Protein AF-A0A0M9GH71-F1 (afdb_monomer)

Sequence (237 aa):
MMEFDVEGLCNAGFDVKSPDRTNSRNGYRDRLWQTRTGDVDLKIPKLRQGSYFPGFLEPRRTAEKAMVAVIQEAYIQGVSTRSVDELVKAMGMTGISKSQVSRLAGEIDERVHAFLDRPLEGDWPYLWIDATYVKVREAGRIVSVAVIIAVAVNTNGGREILGMRVGPSEAEPFWTDFLRSLMRRGLRDVRLVISDAHEGLKAAVSKVFHTTWQRCRVHFMRNAMAHVGKILVTTLC

Radius of gyration: 27.69 Å; Cα contacts (8 Å, |Δi|>4): 336; chains: 1; bounding box: 53×48×83 Å

Organism: NCBI:txid53407

Solvent-accessible surface area (backbone atoms only — not comparable to full-atom values): 13658 Å² total; per-residue (Å²): 107,71,66,58,57,48,24,67,70,14,53,34,58,88,96,49,92,52,94,70,44,78,47,49,76,58,59,66,44,81,43,69,35,40,41,77,94,30,77,40,83,39,73,44,63,30,42,69,69,77,84,66,76,63,84,93,56,56,90,98,52,49,62,42,68,71,57,54,52,53,53,36,50,41,47,73,75,64,47,48,60,66,56,48,21,52,52,39,34,74,52,60,38,101,50,55,55,56,67,55,52,53,55,59,43,53,65,48,49,62,56,50,48,54,60,53,65,45,73,40,79,69,49,30,40,36,36,38,43,52,74,47,78,46,82,44,80,54,99,92,39,83,44,69,31,29,40,37,41,34,36,33,28,34,86,87,68,53,73,45,78,64,37,70,50,78,42,79,55,76,45,32,69,56,42,35,56,52,56,50,49,46,43,74,35,38,58,38,66,56,55,35,39,34,23,65,85,48,65,31,49,54,53,21,44,66,72,76,41,98,45,52,75,43,70,30,64,69,56,51,51,52,57,54,51,71,75,51,72,90,82,72,73,86,82,78,128

Structure (mmCIF, N/CA/C/O backbone):
data_AF-A0A0M9GH71-F1
#
_entry.id   AF-A0A0M9GH71-F1
#
loop_
_atom_site.group_PDB
_atom_site.id
_atom_site.type_symbol
_atom_site.label_atom_id
_atom_site.label_alt_id
_atom_site.label_comp_id
_atom_site.label_asym_id
_atom_site.label_entity_id
_atom_site.label_seq_id
_atom_site.pdbx_PDB_ins_code
_atom_site.Cartn_x
_atom_site.Cartn_y
_atom_site.Cartn_z
_atom_site.occupancy
_atom_site.B_iso_or_equiv
_atom_site.auth_seq_id
_atom_site.auth_comp_id
_atom_site.auth_asym_id
_atom_site.auth_atom_id
_atom_site.pdbx_PDB_model_num
ATOM 1 N N . MET A 1 1 ? -27.681 -10.829 25.670 1.00 77.88 1 MET A N 1
ATOM 2 C CA . MET A 1 1 ? -26.315 -11.240 25.276 1.00 77.88 1 MET A CA 1
ATOM 3 C C . MET A 1 1 ? -25.340 -11.043 26.432 1.00 77.88 1 MET A C 1
ATOM 5 O O . MET A 1 1 ? -24.987 -12.040 27.028 1.00 77.88 1 MET A O 1
ATOM 9 N N . MET A 1 2 ? -25.016 -9.810 26.855 1.00 90.88 2 MET A N 1
ATOM 10 C CA . MET A 1 2 ? -24.067 -9.590 27.970 1.00 90.88 2 MET A CA 1
ATOM 11 C C . MET A 1 2 ? -24.470 -10.252 29.298 1.00 90.88 2 MET A C 1
ATOM 13 O O . MET A 1 2 ? -23.618 -10.812 29.977 1.00 90.88 2 MET A O 1
ATOM 17 N N . GLU A 1 3 ? -25.758 -10.221 29.663 1.00 88.06 3 GLU A N 1
ATOM 18 C CA . GLU A 1 3 ? -26.223 -10.906 30.880 1.00 88.06 3 GLU A CA 1
ATOM 19 C C . GLU A 1 3 ? -26.002 -12.416 30.814 1.00 88.06 3 GLU A C 1
ATOM 21 O O . GLU A 1 3 ? -25.525 -12.997 31.779 1.00 88.06 3 GLU A O 1
ATOM 26 N N . PHE A 1 4 ? -26.258 -13.032 29.661 1.00 88.75 4 PHE A N 1
ATOM 27 C CA . PHE A 1 4 ? -26.074 -14.469 29.468 1.00 88.75 4 PHE A CA 1
ATOM 28 C C . PHE A 1 4 ? -24.597 -14.875 29.588 1.00 88.75 4 PHE A C 1
ATOM 30 O O . PHE A 1 4 ? -24.277 -15.840 30.278 1.00 88.75 4 PHE A O 1
ATOM 37 N N . ASP A 1 5 ? -23.684 -14.093 28.998 1.00 90.62 5 ASP A N 1
ATOM 38 C CA . ASP A 1 5 ? -22.240 -14.322 29.141 1.00 90.62 5 ASP A CA 1
ATOM 39 C C . ASP A 1 5 ? -21.818 -14.293 30.621 1.00 90.62 5 ASP A C 1
ATOM 41 O O . ASP A 1 5 ? -21.056 -15.135 31.093 1.00 90.62 5 ASP A O 1
ATOM 45 N N . VAL A 1 6 ? -22.330 -13.313 31.370 1.00 91.81 6 VAL A N 1
ATOM 46 C CA . VAL A 1 6 ? -21.993 -13.097 32.782 1.00 91.81 6 VAL A CA 1
ATOM 47 C C . VAL A 1 6 ? -22.615 -14.157 33.684 1.00 91.81 6 VAL A C 1
ATOM 49 O O . VAL A 1 6 ? -21.989 -14.545 34.669 1.00 91.81 6 VAL A O 1
ATOM 52 N N . GLU A 1 7 ? -23.808 -14.654 33.361 1.00 91.88 7 GLU A N 1
ATOM 53 C CA . GLU A 1 7 ? -24.410 -15.803 34.042 1.00 91.88 7 GLU A CA 1
ATOM 54 C C . GLU A 1 7 ? -23.558 -17.056 33.880 1.00 91.88 7 GLU A C 1
ATOM 56 O O . GLU A 1 7 ? -23.278 -17.710 34.884 1.00 91.88 7 GLU A O 1
ATOM 61 N N . GLY A 1 8 ? -23.066 -17.329 32.666 1.00 90.00 8 GLY A N 1
ATOM 62 C CA . GLY A 1 8 ? -22.125 -18.422 32.417 1.00 90.00 8 GLY A CA 1
ATOM 63 C C . GLY A 1 8 ? -20.828 -18.276 33.220 1.00 90.00 8 GLY A C 1
ATOM 64 O O . GLY A 1 8 ? -20.362 -19.236 33.825 1.00 90.00 8 GLY A O 1
ATOM 65 N N . LEU A 1 9 ? -20.282 -17.058 33.311 1.00 89.94 9 LEU A N 1
ATOM 66 C CA . LEU A 1 9 ? -19.068 -16.777 34.094 1.00 89.94 9 LEU A CA 1
ATOM 67 C C . LEU A 1 9 ? -19.277 -16.839 35.616 1.00 89.94 9 LEU A C 1
ATOM 69 O O . LEU A 1 9 ? -18.324 -17.087 36.352 1.00 89.94 9 LEU A O 1
ATOM 73 N N . CYS A 1 10 ? -20.492 -16.579 36.103 1.00 90.88 10 CYS A N 1
ATOM 74 C CA . CYS A 1 10 ? -20.819 -16.619 37.532 1.00 90.88 10 CYS A CA 1
ATOM 75 C C . CYS A 1 10 ? -21.409 -17.963 37.981 1.00 90.88 10 CYS A C 1
ATOM 77 O O . CYS A 1 10 ? -21.570 -18.170 39.187 1.00 90.88 10 CYS A O 1
ATOM 79 N N . ASN A 1 11 ? -21.775 -18.824 37.026 1.00 91.38 11 ASN A N 1
ATOM 80 C CA . ASN A 1 11 ? -22.553 -20.047 37.213 1.00 91.38 11 ASN A CA 1
ATOM 81 C C . ASN A 1 11 ? -23.867 -19.822 37.995 1.00 91.38 11 ASN A C 1
ATOM 83 O O . ASN A 1 11 ? -24.316 -20.660 38.777 1.00 91.38 11 ASN A O 1
ATOM 87 N N . ALA A 1 12 ? -24.448 -18.626 37.852 1.00 90.31 12 ALA A N 1
ATOM 88 C CA . ALA A 1 12 ? -25.655 -18.213 38.559 1.00 90.31 12 ALA A CA 1
ATOM 89 C C . ALA A 1 12 ? -26.312 -16.980 37.917 1.00 90.31 12 ALA A C 1
ATOM 91 O O . ALA A 1 12 ? -25.638 -16.010 37.541 1.00 90.31 12 ALA A O 1
ATOM 92 N N . GLY A 1 13 ? -27.648 -16.986 37.906 1.00 87.31 13 GLY A N 1
ATOM 93 C CA . GLY A 1 13 ? -28.486 -15.869 37.468 1.00 87.31 13 GLY A CA 1
ATOM 94 C C . GLY A 1 13 ? -28.288 -14.578 38.271 1.00 87.31 13 GLY A C 1
ATOM 95 O O . GLY A 1 13 ? -27.702 -14.572 39.368 1.00 87.31 13 GLY A O 1
ATOM 96 N N . PHE A 1 14 ? -28.769 -13.456 37.726 1.00 85.06 14 PHE A N 1
ATOM 97 C CA . PHE A 1 14 ? -28.826 -12.196 38.479 1.00 85.06 14 PHE A CA 1
ATOM 98 C C . PHE A 1 14 ? -29.726 -12.356 39.712 1.00 85.06 14 PHE A C 1
ATOM 100 O O . PHE A 1 14 ? -30.847 -12.831 39.599 1.00 85.06 14 PHE A O 1
ATOM 107 N N . ASP A 1 15 ? -29.208 -11.994 40.889 1.00 85.19 15 ASP A N 1
ATOM 108 C CA . ASP A 1 15 ? -29.900 -12.089 42.188 1.00 85.19 15 ASP A CA 1
ATOM 109 C C . ASP A 1 15 ? -30.402 -13.495 42.596 1.00 85.19 15 ASP A C 1
ATOM 111 O O . ASP A 1 15 ? -31.161 -13.667 43.546 1.00 85.19 15 ASP A O 1
ATOM 115 N N . VAL A 1 16 ? -29.927 -14.547 41.920 1.00 88.31 16 VAL A N 1
ATOM 116 C CA . VAL A 1 16 ? -30.285 -15.933 42.250 1.00 88.31 16 VAL A CA 1
ATOM 117 C C . VAL A 1 16 ? -29.307 -16.509 43.271 1.00 88.31 16 VAL A C 1
ATOM 119 O O . VAL A 1 16 ? -28.095 -16.564 43.038 1.00 88.31 16 VAL A O 1
ATOM 122 N N . LYS A 1 17 ? -29.817 -17.000 44.402 1.00 86.12 17 LYS A N 1
ATOM 123 C CA . LYS A 1 17 ? -29.017 -17.802 45.336 1.00 86.12 17 LYS A CA 1
ATOM 124 C C . LYS A 1 17 ? -28.775 -19.178 44.717 1.00 86.12 17 LYS A C 1
ATOM 126 O O . LYS A 1 17 ? -29.724 -19.912 44.473 1.00 86.12 17 LYS A O 1
ATOM 131 N N . SER A 1 18 ? -27.512 -19.506 44.465 1.00 90.25 18 SER A N 1
ATOM 132 C CA . SER A 1 18 ? -27.092 -20.805 43.938 1.00 90.25 18 SER A CA 1
ATOM 133 C C . SER A 1 18 ? -25.887 -21.298 44.739 1.00 90.25 18 SER A C 1
ATOM 135 O O . SER A 1 18 ? -24.969 -20.497 44.958 1.00 90.25 18 SER A O 1
ATOM 137 N N . PRO A 1 19 ? -25.872 -22.567 45.183 1.00 89.81 19 PRO A N 1
ATOM 138 C CA . PRO A 1 19 ? -24.706 -23.157 45.834 1.00 89.81 19 PRO A CA 1
ATOM 139 C C . PRO A 1 19 ? -23.514 -23.294 44.872 1.00 89.81 19 PRO A C 1
ATOM 141 O O . PRO A 1 19 ? -22.374 -23.239 45.319 1.00 89.81 19 PRO A O 1
ATOM 144 N N . ASP A 1 20 ? -23.762 -23.375 43.562 1.00 90.38 20 ASP A N 1
ATOM 145 C CA . ASP A 1 20 ? -22.730 -23.552 42.530 1.00 90.38 20 ASP A CA 1
ATOM 146 C C . ASP A 1 20 ? -22.123 -22.225 42.036 1.00 90.38 20 ASP A C 1
ATOM 148 O O . ASP A 1 20 ? -21.350 -22.202 41.075 1.00 90.38 20 ASP A O 1
ATOM 152 N N . ARG A 1 21 ? -22.489 -21.097 42.665 1.00 91.44 21 ARG A N 1
ATOM 153 C CA . ARG A 1 21 ? -22.024 -19.755 42.294 1.00 91.44 21 ARG A CA 1
ATOM 154 C C . ARG A 1 21 ? -20.526 -19.611 42.571 1.00 91.44 21 ARG A C 1
ATOM 156 O O . ARG A 1 21 ? -20.095 -19.625 43.721 1.00 91.44 21 ARG A O 1
ATOM 163 N N . THR A 1 22 ? -19.751 -19.341 41.527 1.00 93.00 22 THR A N 1
ATOM 164 C CA . THR A 1 22 ? -18.287 -19.178 41.610 1.00 93.00 22 THR A CA 1
ATOM 165 C C . THR A 1 22 ? -17.839 -17.716 41.638 1.00 93.00 22 THR A C 1
ATOM 167 O O . THR A 1 22 ? -16.741 -17.411 42.097 1.00 93.00 22 THR A O 1
ATOM 170 N N . ASN A 1 23 ? -18.681 -16.789 41.171 1.00 92.06 23 ASN A N 1
ATOM 171 C CA . ASN A 1 23 ? -18.379 -15.358 41.122 1.00 92.06 23 ASN A CA 1
ATOM 172 C C . ASN A 1 23 ? -19.651 -14.513 41.329 1.00 92.06 23 ASN A C 1
ATOM 174 O O . ASN A 1 23 ? -20.783 -15.010 41.362 1.00 92.06 23 ASN A O 1
ATOM 178 N N . SER A 1 24 ? -19.485 -13.205 41.495 1.00 90.44 24 SER A N 1
ATOM 179 C CA . SER A 1 24 ? -20.595 -12.270 41.661 1.00 90.44 24 SER A CA 1
ATOM 180 C C . SER A 1 24 ? -20.413 -11.005 40.834 1.00 90.44 24 SER A C 1
ATOM 182 O O . SER A 1 24 ? -19.304 -10.608 40.479 1.00 90.44 24 SER A O 1
ATOM 184 N N . ARG A 1 25 ? -21.538 -10.369 40.506 1.00 90.69 25 ARG A N 1
ATOM 185 C CA . ARG A 1 25 ? -21.569 -9.086 39.802 1.00 90.69 25 ARG A CA 1
ATOM 186 C C . ARG A 1 25 ? -21.244 -7.957 40.785 1.00 90.69 25 ARG A C 1
ATOM 188 O O . ARG A 1 25 ? -21.647 -8.007 41.943 1.00 90.69 25 ARG A O 1
ATOM 195 N N . ASN A 1 26 ? -20.544 -6.930 40.315 1.00 92.75 26 ASN A N 1
ATOM 196 C CA . ASN A 1 26 ? -20.117 -5.765 41.095 1.00 92.75 26 ASN A CA 1
ATOM 197 C C . ASN A 1 26 ? -20.547 -4.454 40.409 1.00 92.75 26 ASN A C 1
ATOM 199 O O . ASN A 1 26 ? -19.745 -3.549 40.164 1.00 92.75 26 ASN A O 1
ATOM 203 N N . GLY A 1 27 ? -21.824 -4.388 40.028 1.00 91.19 27 GLY A N 1
ATOM 204 C CA . GLY A 1 27 ? -22.414 -3.266 39.297 1.00 91.19 27 GLY A CA 1
ATOM 205 C C . GLY A 1 27 ? -22.037 -3.235 37.815 1.00 91.19 27 GLY A C 1
ATOM 206 O O . GLY A 1 27 ? -21.642 -4.245 37.236 1.00 91.19 27 GLY A O 1
ATOM 207 N N . TYR A 1 28 ? -22.147 -2.053 37.207 1.00 92.56 28 TYR A N 1
ATOM 208 C CA . TYR A 1 28 ? -21.939 -1.843 35.773 1.00 92.56 28 TYR A CA 1
ATOM 209 C C . TYR A 1 28 ? -20.866 -0.780 35.510 1.00 92.56 28 TYR A C 1
ATOM 211 O O . TYR A 1 28 ? -20.498 0.004 36.393 1.00 92.56 28 TYR A O 1
ATOM 219 N N . ARG A 1 29 ? -20.321 -0.796 34.297 1.00 91.56 29 ARG A N 1
ATOM 220 C CA . ARG A 1 29 ? -19.509 0.268 33.713 1.00 91.56 29 ARG A CA 1
ATOM 221 C C . ARG A 1 29 ? -20.277 0.842 32.534 1.00 91.56 29 ARG A C 1
ATOM 223 O O . ARG A 1 29 ? -20.552 0.109 31.582 1.00 91.56 29 ARG A O 1
ATOM 230 N N . ASP A 1 30 ? -20.552 2.135 32.591 1.00 91.56 30 ASP A N 1
ATOM 231 C CA . ASP A 1 30 ? -21.188 2.843 31.489 1.00 91.56 30 ASP A CA 1
ATOM 232 C C . ASP A 1 30 ? -20.205 3.029 30.336 1.00 91.56 30 ASP A C 1
ATOM 234 O O . ASP A 1 30 ? -19.001 3.250 30.526 1.00 91.56 30 ASP A O 1
ATOM 238 N N . ARG A 1 31 ? -20.719 2.890 29.119 1.00 88.75 31 ARG A N 1
ATOM 239 C CA . ARG A 1 31 ? -19.961 3.103 27.897 1.00 88.75 31 ARG A CA 1
ATOM 240 C C . ARG A 1 31 ? -20.892 3.502 26.766 1.00 88.75 31 ARG A C 1
ATOM 242 O O . ARG A 1 31 ? -21.779 2.740 26.406 1.00 88.75 31 ARG A O 1
ATOM 249 N N . LEU A 1 32 ? -20.579 4.618 26.122 1.00 87.31 32 LEU A N 1
ATOM 250 C CA . LEU A 1 32 ? -21.213 5.000 24.869 1.00 87.31 32 LEU A CA 1
ATOM 251 C C . LEU A 1 32 ? -20.724 4.105 23.722 1.00 87.31 32 LEU A C 1
ATOM 253 O O . LEU A 1 32 ? -19.512 3.927 23.531 1.00 87.31 32 LEU A O 1
ATOM 257 N N . TRP A 1 33 ? -21.659 3.556 22.954 1.00 86.31 33 TRP A N 1
ATOM 258 C CA . TRP A 1 33 ? -21.385 2.814 21.731 1.00 86.31 33 TRP A CA 1
ATOM 259 C C . TRP A 1 33 ? -22.049 3.498 20.543 1.00 86.31 33 TRP A C 1
ATOM 261 O O . TRP A 1 33 ? -23.266 3.609 20.469 1.00 86.31 33 TRP A O 1
ATOM 271 N N . GLN A 1 34 ? -21.227 3.974 19.619 1.00 79.50 34 GLN A N 1
ATOM 272 C CA . GLN A 1 34 ? -21.651 4.742 18.461 1.00 79.50 34 GLN A CA 1
ATOM 273 C C . GLN A 1 34 ? -21.995 3.773 17.332 1.00 79.50 34 GLN A C 1
ATOM 275 O O . GLN A 1 34 ? -21.125 3.059 16.817 1.00 79.50 34 GLN A O 1
ATOM 280 N N . THR A 1 35 ? -23.268 3.747 16.954 1.00 78.50 35 THR A N 1
ATOM 281 C CA . THR A 1 35 ? -23.799 2.887 15.892 1.00 78.50 35 THR A CA 1
ATOM 282 C C . THR A 1 35 ? -24.345 3.734 14.753 1.00 78.50 35 THR A C 1
ATOM 284 O O . THR A 1 35 ? -24.566 4.935 14.902 1.00 78.50 35 THR A O 1
ATOM 287 N N . ARG A 1 36 ? -24.598 3.114 13.599 1.00 75.00 36 ARG A N 1
ATOM 288 C CA . ARG A 1 36 ? -25.230 3.798 12.456 1.00 75.00 36 ARG A CA 1
ATOM 289 C C . ARG A 1 36 ? -26.624 4.359 12.762 1.00 75.00 36 ARG A C 1
ATOM 291 O O . ARG A 1 36 ? -27.073 5.254 12.063 1.00 75.00 36 ARG A O 1
ATOM 298 N N . THR A 1 37 ? -27.303 3.846 13.786 1.00 76.38 37 THR A N 1
ATOM 299 C CA . THR A 1 37 ? -28.645 4.297 14.196 1.00 76.38 37 THR A CA 1
ATOM 300 C C . THR A 1 37 ? -28.591 5.346 15.314 1.00 76.38 37 THR A C 1
ATOM 302 O O . THR A 1 37 ? -29.632 5.761 15.817 1.00 76.38 37 THR A O 1
ATOM 305 N N . GLY A 1 38 ? -27.389 5.764 15.720 1.00 77.19 38 GLY A N 1
ATOM 306 C CA . GLY A 1 38 ? -27.155 6.704 16.810 1.00 77.19 38 GLY A CA 1
ATOM 307 C C . GLY A 1 38 ? -26.312 6.115 17.938 1.00 77.19 38 GLY A C 1
ATOM 308 O O . GLY A 1 38 ? -25.822 4.979 17.877 1.00 77.19 38 GLY A O 1
ATOM 309 N N . ASP A 1 39 ? -26.134 6.922 18.975 1.00 85.12 39 ASP A N 1
ATOM 310 C CA . ASP A 1 39 ? -25.365 6.548 20.152 1.00 85.12 39 ASP A CA 1
ATOM 311 C C . ASP A 1 39 ? -26.219 5.700 21.108 1.00 85.12 39 ASP A C 1
ATOM 313 O O . ASP A 1 39 ? -27.360 6.034 21.425 1.00 85.12 39 ASP A O 1
ATOM 317 N N . VAL A 1 40 ? -25.657 4.580 21.561 1.00 88.19 40 VAL A N 1
ATOM 318 C CA . VAL A 1 40 ? -26.290 3.637 22.485 1.00 88.19 40 VAL A CA 1
ATOM 319 C C . VAL A 1 40 ? -25.510 3.625 23.792 1.00 88.19 40 VAL A C 1
ATOM 321 O O . VAL A 1 40 ? -24.331 3.262 23.822 1.00 88.19 40 VAL A O 1
ATOM 324 N N . ASP A 1 41 ? -26.177 3.965 24.889 1.00 90.19 41 ASP A N 1
ATOM 325 C CA . ASP A 1 41 ? -25.613 3.828 26.228 1.00 90.19 41 ASP A CA 1
ATOM 326 C C . ASP A 1 41 ? -25.597 2.356 26.652 1.00 90.19 41 ASP A C 1
ATOM 328 O O . ASP A 1 41 ? -26.625 1.746 26.954 1.00 90.19 41 ASP A O 1
ATOM 332 N N . LEU A 1 42 ? -24.405 1.762 26.680 1.00 91.06 42 LEU A N 1
ATOM 333 C CA . LEU A 1 42 ? -24.202 0.396 27.139 1.00 91.06 42 LEU A CA 1
ATOM 334 C C . LEU A 1 42 ? -23.831 0.371 28.619 1.00 91.06 42 LEU A C 1
ATOM 336 O O . LEU A 1 42 ? -22.869 1.006 29.054 1.00 91.06 42 LEU A O 1
ATOM 340 N N . LYS A 1 43 ? -24.526 -0.481 29.372 1.00 92.31 43 LYS A N 1
ATOM 341 C CA . LYS A 1 43 ? -24.154 -0.859 30.738 1.00 92.31 43 LYS A CA 1
ATOM 342 C C . LYS A 1 43 ? -23.431 -2.197 30.712 1.00 92.31 43 LYS A C 1
ATOM 344 O O . LYS A 1 43 ? -24.060 -3.248 30.661 1.00 92.31 43 LYS A O 1
ATOM 349 N N . ILE A 1 44 ? -22.101 -2.164 30.728 1.00 92.81 44 ILE A N 1
ATOM 350 C CA . ILE A 1 44 ? -21.278 -3.379 30.709 1.00 92.81 44 ILE A CA 1
ATOM 351 C C . ILE A 1 44 ? -21.184 -3.933 32.139 1.00 92.81 44 ILE A C 1
ATOM 353 O O . ILE A 1 44 ? -20.673 -3.221 33.008 1.00 92.81 44 ILE A O 1
ATOM 357 N N . PRO A 1 45 ? -21.624 -5.173 32.415 1.00 92.88 45 PRO A N 1
ATOM 358 C CA . PRO A 1 45 ? -21.526 -5.754 33.751 1.00 92.88 45 PRO A CA 1
ATOM 359 C C . PRO A 1 45 ? -20.074 -5.859 34.234 1.00 92.88 45 PRO A C 1
ATOM 361 O O . PRO A 1 45 ? -19.164 -6.168 33.463 1.00 92.88 45 PRO A O 1
ATOM 364 N N . LYS A 1 46 ? -19.850 -5.625 35.528 1.00 93.44 46 LYS A N 1
ATOM 365 C CA . LYS A 1 46 ? -18.560 -5.839 36.194 1.00 93.44 46 LYS A CA 1
ATOM 366 C C . LYS A 1 46 ? -18.636 -7.094 37.052 1.00 93.44 46 LYS A C 1
ATOM 368 O O . LYS A 1 46 ? -19.649 -7.338 37.704 1.00 93.44 46 LYS A O 1
ATOM 373 N N . LEU A 1 47 ? -17.548 -7.851 37.094 1.00 93.50 47 LEU A N 1
ATOM 374 C CA . LEU A 1 47 ? -17.390 -8.994 37.990 1.00 93.50 47 LEU A CA 1
ATOM 375 C C . LEU A 1 47 ? -16.632 -8.574 39.253 1.00 93.50 47 LEU A C 1
ATOM 377 O O . LEU A 1 47 ? -15.864 -7.610 39.234 1.00 93.50 47 LEU A O 1
ATOM 381 N N . ARG A 1 48 ? -16.864 -9.277 40.364 1.00 92.38 48 ARG A N 1
ATOM 382 C CA . ARG A 1 48 ? -16.162 -9.043 41.632 1.00 92.38 48 ARG A CA 1
ATOM 383 C C . ARG A 1 48 ? -14.736 -9.579 41.590 1.00 92.38 48 ARG A C 1
ATOM 385 O O . ARG A 1 48 ? -13.845 -8.968 42.172 1.00 92.38 48 ARG A O 1
ATOM 392 N N . GLN A 1 49 ? -14.534 -10.688 40.885 1.00 91.00 49 GLN A N 1
ATOM 393 C CA . GLN A 1 49 ? -13.224 -11.254 40.582 1.00 91.00 49 GLN A CA 1
ATOM 394 C C . GLN A 1 49 ? -13.030 -11.331 39.061 1.00 91.00 49 GLN A C 1
ATOM 396 O O . GLN A 1 49 ? -13.941 -11.742 38.342 1.00 91.00 49 GLN A O 1
ATOM 401 N N . GLY A 1 50 ? -11.847 -10.943 38.575 1.00 89.50 50 GLY A N 1
ATOM 402 C CA . GLY A 1 50 ? -11.513 -10.926 37.145 1.00 89.50 50 GLY A CA 1
ATOM 403 C C . GLY A 1 50 ? -12.069 -9.719 36.377 1.00 89.50 50 GLY A C 1
ATOM 404 O O . GLY A 1 50 ? -12.551 -8.749 36.960 1.00 89.50 50 GLY A O 1
ATOM 405 N N . SER A 1 51 ? -11.976 -9.764 35.045 1.00 87.00 51 SER A N 1
ATOM 406 C CA . SER A 1 51 ? -12.543 -8.747 34.155 1.00 87.00 51 SER A CA 1
ATOM 407 C C . SER A 1 51 ? -13.452 -9.390 33.109 1.00 87.00 51 SER A C 1
ATOM 409 O O . SER A 1 51 ? -13.167 -10.474 32.609 1.00 87.00 51 SER A O 1
ATOM 411 N N . TYR A 1 52 ? -14.562 -8.720 32.796 1.00 89.75 52 TYR A N 1
ATOM 412 C CA . TYR A 1 52 ? -15.453 -9.092 31.700 1.00 89.75 52 TYR A CA 1
ATOM 413 C C . TYR A 1 52 ? -15.453 -7.977 30.661 1.00 89.75 52 TYR A C 1
ATOM 415 O O . TYR A 1 52 ? -15.548 -6.787 30.988 1.00 89.75 52 TYR A O 1
ATOM 423 N N . PHE A 1 53 ? -15.347 -8.370 29.397 1.00 89.25 53 PHE A N 1
ATOM 424 C CA . PHE A 1 53 ? -15.504 -7.472 28.272 1.00 89.25 53 PHE A CA 1
ATOM 425 C C . PHE A 1 53 ? -16.315 -8.177 27.182 1.00 89.25 53 PHE A C 1
ATOM 427 O O . PHE A 1 53 ? -15.931 -9.277 26.786 1.00 89.25 53 PHE A O 1
ATOM 434 N N . PRO A 1 54 ? -17.416 -7.579 26.693 1.00 88.75 54 PRO A N 1
ATOM 435 C CA . PRO A 1 54 ? -18.256 -8.228 25.696 1.00 88.75 54 PRO A CA 1
ATOM 436 C C . PRO A 1 54 ? -17.492 -8.462 24.393 1.00 88.75 54 PRO A C 1
ATOM 438 O O . PRO A 1 54 ? -16.876 -7.531 23.873 1.00 88.75 54 PRO A O 1
ATOM 441 N N . GLY A 1 55 ? -17.575 -9.674 23.835 1.00 86.19 55 GLY A N 1
ATOM 442 C CA . GLY A 1 55 ? -16.827 -10.054 22.628 1.00 86.19 55 GLY A CA 1
ATOM 443 C C . GLY A 1 55 ? -17.239 -9.306 21.353 1.00 86.19 55 GLY A C 1
ATOM 444 O O . GLY A 1 55 ? -16.453 -9.207 20.416 1.00 86.19 55 GLY A O 1
ATOM 445 N N . PHE A 1 56 ? -18.449 -8.738 21.317 1.00 84.50 56 PHE A N 1
ATOM 446 C CA . PHE A 1 56 ? -18.915 -7.914 20.194 1.00 84.50 56 PHE A CA 1
ATOM 447 C C . PHE A 1 56 ? -18.368 -6.476 20.223 1.00 84.50 56 PHE A C 1
ATOM 449 O O . PHE A 1 56 ? -18.513 -5.743 19.245 1.00 84.50 56 PHE A O 1
ATOM 456 N N . LEU A 1 57 ? -17.741 -6.058 21.329 1.00 85.56 57 LEU A N 1
ATOM 457 C CA . LEU A 1 57 ? -17.070 -4.768 21.445 1.00 85.56 57 LEU A CA 1
ATOM 458 C C . LEU A 1 57 ? -15.564 -4.945 21.279 1.00 85.56 57 LEU A C 1
ATOM 460 O O . LEU A 1 57 ? -15.000 -5.985 21.603 1.00 85.56 57 LEU A O 1
ATOM 464 N N . GLU A 1 58 ? -14.884 -3.878 20.871 1.00 79.50 58 GLU A N 1
ATOM 465 C CA . GLU A 1 58 ? -13.421 -3.830 20.864 1.00 79.50 58 GLU A CA 1
ATOM 466 C C . GLU A 1 58 ? -12.908 -2.894 21.965 1.00 79.50 58 GLU A C 1
ATOM 468 O O . GLU A 1 58 ? -13.488 -1.819 22.183 1.00 79.50 58 GLU A O 1
ATOM 473 N N . PRO A 1 59 ? -11.848 -3.260 22.709 1.00 77.75 59 PRO A N 1
ATOM 474 C CA . PRO A 1 59 ? -11.249 -2.373 23.700 1.00 77.75 59 PRO A CA 1
ATOM 475 C C . PRO A 1 59 ? -10.859 -1.026 23.081 1.00 77.75 59 PRO A C 1
ATOM 477 O O . PRO A 1 59 ? -10.263 -0.973 22.011 1.00 77.75 59 PRO A O 1
ATOM 480 N N . ARG A 1 60 ? -11.177 0.081 23.769 1.00 70.94 60 ARG A N 1
ATOM 481 C CA . ARG A 1 60 ? -10.820 1.462 23.367 1.00 70.94 60 ARG A CA 1
ATOM 482 C C . ARG A 1 60 ? -11.436 1.972 22.047 1.00 70.94 60 ARG A C 1
ATOM 484 O O . ARG A 1 60 ? -11.079 3.067 21.611 1.00 70.94 60 ARG A O 1
ATOM 491 N N . ARG A 1 61 ? -12.376 1.242 21.431 1.00 73.06 61 ARG A N 1
ATOM 492 C CA . ARG A 1 61 ? -13.128 1.688 20.242 1.00 73.06 61 ARG A CA 1
ATOM 493 C C . ARG A 1 61 ? -14.590 1.950 20.569 1.00 73.06 61 ARG A C 1
ATOM 495 O O . ARG A 1 61 ? -15.286 1.065 21.048 1.00 73.06 61 ARG A O 1
ATOM 502 N N . THR A 1 62 ? -15.062 3.166 20.345 1.00 75.00 62 THR A N 1
ATOM 503 C CA . THR A 1 62 ? -16.456 3.544 20.618 1.00 75.00 62 THR A CA 1
ATOM 504 C C . THR A 1 62 ? -17.382 3.278 19.439 1.00 75.00 62 THR A C 1
ATOM 506 O O . THR A 1 62 ? -18.574 3.152 19.666 1.00 75.00 62 THR A O 1
ATOM 509 N N . ALA A 1 63 ? -16.856 3.144 18.220 1.00 75.06 63 ALA A N 1
ATOM 510 C CA . ALA A 1 63 ? -17.646 2.947 17.006 1.00 75.06 63 ALA A CA 1
ATOM 511 C C . ALA A 1 63 ? -17.816 1.467 16.615 1.00 75.06 63 ALA A C 1
ATOM 513 O O . ALA A 1 63 ? -16.955 0.629 16.889 1.00 75.06 63 ALA A O 1
ATOM 514 N N . GLU A 1 64 ? -18.928 1.163 15.945 1.00 77.06 64 GLU A N 1
ATOM 515 C CA . GLU A 1 64 ? -19.207 -0.116 15.277 1.00 77.06 64 GLU A CA 1
ATOM 516 C C . GLU A 1 64 ? -18.149 -0.460 14.200 1.00 77.06 64 GLU A C 1
ATOM 518 O O . GLU A 1 64 ? -17.680 0.413 13.468 1.00 77.06 64 GLU A O 1
ATOM 523 N N . LYS A 1 65 ? -17.814 -1.750 14.027 1.00 76.69 65 LYS A N 1
ATOM 524 C CA . LYS A 1 65 ? -16.858 -2.220 12.997 1.00 76.69 65 LYS A CA 1
ATOM 525 C C . LYS A 1 65 ? -17.253 -1.837 11.571 1.00 76.69 65 LYS A C 1
ATOM 527 O O . LYS A 1 65 ? -16.392 -1.468 10.779 1.00 76.69 65 LYS A O 1
ATOM 532 N N . ALA A 1 66 ? -18.546 -1.902 11.251 1.00 75.00 66 ALA A N 1
ATOM 533 C CA . ALA A 1 66 ? -19.052 -1.519 9.935 1.00 75.00 66 ALA A CA 1
ATOM 534 C C . ALA A 1 66 ? -18.717 -0.054 9.601 1.00 75.00 66 ALA A C 1
ATOM 536 O O . ALA A 1 66 ? -18.377 0.258 8.465 1.00 75.00 66 ALA A O 1
ATOM 537 N N . MET A 1 67 ? -18.734 0.831 10.604 1.00 77.12 67 MET A N 1
ATOM 538 C CA . MET A 1 67 ? -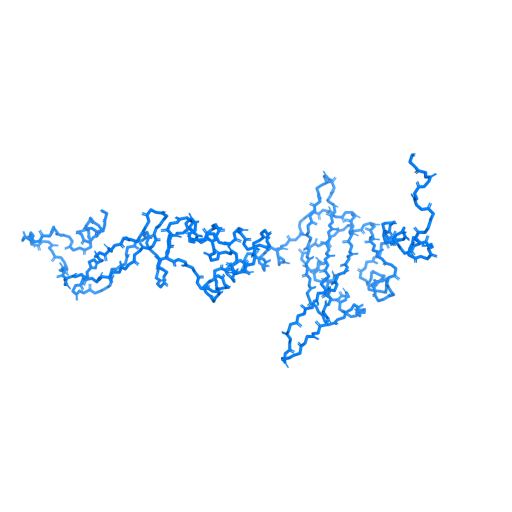18.371 2.239 10.442 1.00 77.12 67 MET A CA 1
ATOM 539 C C . MET A 1 67 ? -16.884 2.408 10.121 1.00 77.12 67 MET A C 1
ATOM 541 O O . MET A 1 67 ? -16.522 3.185 9.241 1.00 77.12 67 MET A O 1
ATOM 545 N N . VAL A 1 68 ? -16.020 1.641 10.791 1.00 80.50 68 VAL A N 1
ATOM 546 C CA . VAL A 1 68 ? -14.577 1.640 10.508 1.00 80.50 68 VAL A CA 1
ATOM 547 C C . VAL A 1 68 ? -14.311 1.255 9.054 1.00 80.50 68 VAL A C 1
ATOM 549 O O . VAL A 1 68 ? -13.551 1.946 8.383 1.00 80.50 68 VAL A O 1
ATOM 552 N N . ALA A 1 69 ? -14.988 0.221 8.546 1.00 83.94 69 ALA A N 1
ATOM 553 C CA . ALA A 1 69 ? -14.843 -0.209 7.158 1.00 83.94 69 ALA A CA 1
ATOM 554 C C . ALA A 1 69 ? -15.275 0.877 6.156 1.00 83.94 69 ALA A C 1
ATOM 556 O O . ALA A 1 69 ? -14.568 1.117 5.183 1.00 83.94 69 ALA A O 1
ATOM 557 N N . VAL A 1 70 ? -16.383 1.585 6.412 1.00 85.44 70 VAL A N 1
ATOM 558 C CA . VAL A 1 70 ? -16.838 2.701 5.557 1.00 85.44 70 VAL A CA 1
ATOM 559 C C . VAL A 1 70 ? -15.831 3.852 5.557 1.00 85.44 70 VAL A C 1
ATOM 561 O O . VAL A 1 70 ? -15.525 4.404 4.504 1.00 85.44 70 VAL A O 1
ATOM 564 N N . ILE A 1 71 ? -15.285 4.204 6.724 1.00 85.50 71 ILE A N 1
ATOM 565 C CA . ILE A 1 71 ? -14.271 5.261 6.847 1.00 85.50 71 ILE A CA 1
ATOM 566 C C . ILE A 1 71 ? -12.987 4.878 6.101 1.00 85.50 71 ILE A C 1
ATOM 568 O O . ILE A 1 71 ? -12.414 5.713 5.400 1.00 85.50 71 ILE A O 1
ATOM 572 N N . GLN A 1 72 ? -12.545 3.626 6.238 1.00 87.50 72 GLN A N 1
ATOM 573 C CA . GLN A 1 72 ? -11.382 3.097 5.527 1.00 87.50 72 GLN A CA 1
ATOM 574 C C . GLN A 1 72 ? -11.604 3.099 4.011 1.00 87.50 72 GLN A C 1
ATOM 576 O O . GLN A 1 72 ? -10.735 3.564 3.279 1.00 87.50 72 GLN A O 1
ATOM 581 N N . GLU A 1 73 ? -12.772 2.659 3.542 1.00 88.56 73 GLU A N 1
ATOM 582 C CA . GLU A 1 73 ? -13.117 2.669 2.118 1.00 88.56 73 GLU A CA 1
ATOM 583 C C . GLU A 1 73 ? -13.160 4.098 1.563 1.00 88.56 73 GLU A C 1
ATOM 585 O O . GLU A 1 73 ? -12.532 4.386 0.550 1.00 88.56 73 GLU A O 1
ATOM 590 N N . ALA A 1 74 ? -13.811 5.034 2.261 1.00 89.00 74 ALA A N 1
ATOM 591 C CA . ALA A 1 74 ? -13.831 6.440 1.860 1.00 89.00 74 ALA A CA 1
ATOM 592 C C . ALA A 1 74 ? -12.409 7.017 1.745 1.00 89.00 74 ALA A C 1
ATOM 594 O O . ALA A 1 74 ? -12.094 7.722 0.786 1.00 89.00 74 ALA A O 1
ATOM 595 N N . TYR A 1 75 ? -11.526 6.680 2.689 1.00 87.69 75 TYR A N 1
ATOM 596 C CA . TYR A 1 75 ? -10.124 7.086 2.637 1.00 87.69 75 TYR A CA 1
ATOM 597 C C . TYR A 1 75 ? -9.391 6.500 1.418 1.00 87.69 75 TYR A C 1
ATOM 599 O O . TYR A 1 75 ? -8.687 7.234 0.726 1.00 87.69 75 TYR A O 1
ATOM 607 N N . ILE A 1 76 ? -9.599 5.213 1.108 1.00 87.56 76 ILE A N 1
ATOM 608 C CA . ILE A 1 76 ? -9.028 4.539 -0.074 1.00 87.56 76 ILE A CA 1
ATOM 609 C C . ILE A 1 76 ? -9.507 5.195 -1.377 1.00 87.56 76 ILE A C 1
ATOM 611 O O . ILE A 1 76 ? -8.714 5.383 -2.297 1.00 87.56 76 ILE A O 1
ATOM 615 N N . GLN A 1 77 ? -10.772 5.615 -1.436 1.00 89.25 77 GLN A N 1
ATOM 616 C CA . GLN A 1 77 ? -11.348 6.336 -2.577 1.00 89.25 77 GLN A CA 1
ATOM 617 C C . GLN A 1 77 ? -10.863 7.797 -2.690 1.00 89.25 77 GLN A C 1
ATOM 619 O O . GLN A 1 77 ? -11.295 8.533 -3.577 1.00 89.25 77 GLN A O 1
ATOM 624 N N . GLY A 1 78 ? -9.962 8.246 -1.808 1.00 87.62 78 GLY A N 1
ATOM 625 C CA . GLY A 1 78 ? -9.371 9.585 -1.853 1.00 87.62 78 GLY A CA 1
ATOM 626 C C . GLY A 1 78 ? -10.227 10.675 -1.205 1.00 87.62 78 GLY A C 1
ATOM 627 O O . GLY A 1 78 ? -9.9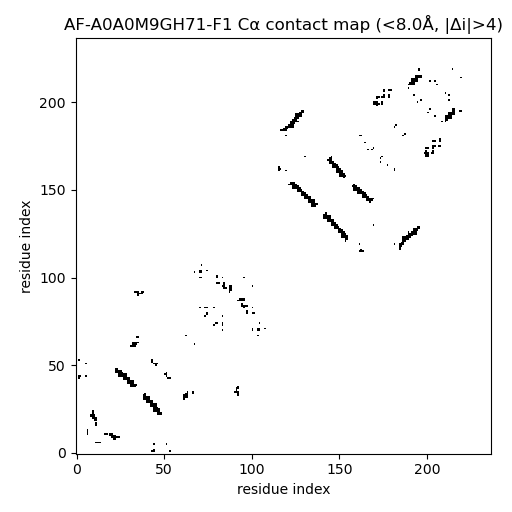73 11.865 -1.414 1.00 87.62 78 GLY A O 1
ATOM 628 N N . VAL A 1 79 ? -11.229 10.307 -0.401 1.00 89.62 79 VAL A N 1
ATOM 629 C CA . VAL A 1 79 ? -12.042 11.274 0.343 1.00 89.62 79 VAL A CA 1
ATOM 630 C C . VAL A 1 79 ? -11.183 11.929 1.426 1.00 89.62 79 VAL A C 1
ATOM 632 O O . VAL A 1 79 ? -10.545 11.266 2.246 1.00 89.62 79 VAL A O 1
ATOM 635 N N . SER A 1 80 ? -11.158 13.264 1.447 1.00 85.75 80 SER A N 1
ATOM 636 C CA . SER A 1 80 ? -10.365 14.009 2.428 1.00 85.75 80 SER A CA 1
ATOM 637 C C . SER A 1 80 ? -10.835 13.724 3.860 1.00 85.75 80 SER A C 1
ATOM 639 O O . SER A 1 80 ? -12.025 13.544 4.099 1.00 85.75 80 SER A O 1
ATOM 641 N N . THR A 1 81 ? -9.942 13.785 4.854 1.00 85.62 81 THR A N 1
ATOM 642 C CA . THR A 1 81 ? -10.321 13.563 6.269 1.00 85.62 81 THR A CA 1
ATOM 643 C C . THR A 1 81 ? -11.400 14.524 6.780 1.00 85.62 81 THR A C 1
ATOM 645 O O . THR A 1 81 ? -12.100 14.197 7.730 1.00 85.62 81 THR A O 1
ATOM 648 N N . ARG A 1 82 ? -11.547 15.704 6.158 1.00 84.50 82 ARG A N 1
ATOM 649 C CA . ARG A 1 82 ? -12.650 16.640 6.433 1.00 84.50 82 ARG A CA 1
ATOM 650 C C . ARG A 1 82 ? -13.963 16.155 5.819 1.00 84.50 82 ARG A C 1
ATOM 652 O O . ARG A 1 82 ? -14.978 16.154 6.494 1.00 84.50 82 ARG A O 1
ATOM 659 N N . SER A 1 83 ? -13.924 15.704 4.572 1.00 86.75 83 SER A N 1
ATOM 660 C CA . SER A 1 83 ? -15.094 15.163 3.873 1.00 86.75 83 SER A CA 1
ATOM 661 C C . SER A 1 83 ? -15.570 13.839 4.487 1.00 86.75 83 SER A C 1
ATOM 663 O O . SER A 1 83 ? -16.759 13.548 4.473 1.00 86.75 83 SER A O 1
ATOM 665 N N . VAL A 1 84 ? -14.668 13.060 5.095 1.00 86.75 84 VAL A N 1
ATOM 666 C CA . VAL A 1 84 ? -15.035 11.884 5.901 1.00 86.75 84 VAL A CA 1
ATOM 667 C C . VAL A 1 84 ? -15.832 12.288 7.148 1.00 86.75 84 VAL A C 1
ATOM 669 O O . VAL A 1 84 ? -16.789 11.605 7.494 1.00 86.75 84 VAL A O 1
ATOM 672 N N . ASP A 1 85 ? -15.487 13.395 7.814 1.00 87.00 85 ASP A N 1
ATOM 673 C CA . ASP A 1 85 ? -16.278 13.906 8.946 1.00 87.00 85 ASP A CA 1
ATOM 674 C C . ASP A 1 85 ? -17.699 14.298 8.514 1.00 87.00 85 ASP A C 1
ATOM 676 O O . ASP A 1 85 ? -18.673 13.925 9.165 1.00 87.00 85 ASP A O 1
ATOM 680 N N . GLU A 1 86 ? -17.831 14.974 7.372 1.00 86.88 86 GLU A N 1
ATOM 681 C CA . GLU A 1 86 ? -19.134 15.300 6.779 1.00 86.88 86 GLU A CA 1
ATOM 682 C C . GLU A 1 86 ? -19.937 14.041 6.426 1.00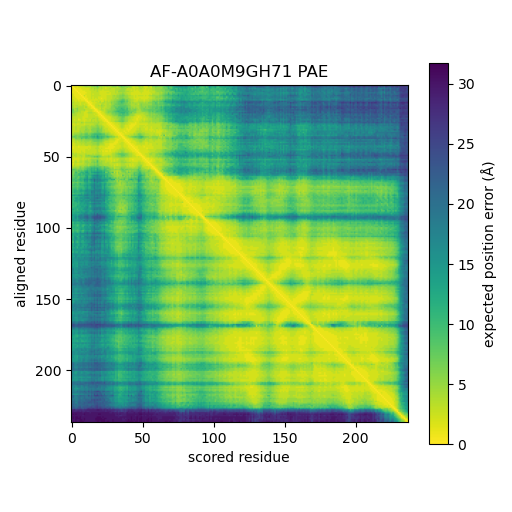 86.88 86 GLU A C 1
ATOM 684 O O . GLU A 1 86 ? -21.124 13.970 6.741 1.00 86.88 86 GLU A O 1
ATOM 689 N N . LEU A 1 87 ? -19.290 13.021 5.851 1.00 85.75 87 LEU A N 1
ATOM 690 C CA . LEU A 1 87 ? -19.907 11.725 5.556 1.00 85.75 87 LEU A CA 1
ATOM 691 C C . LEU A 1 87 ? -20.434 11.052 6.832 1.00 85.75 87 LEU A C 1
ATOM 693 O O . LEU A 1 87 ? -21.566 10.575 6.863 1.00 85.75 87 LEU A O 1
ATOM 697 N N . VAL A 1 88 ? -19.633 11.035 7.900 1.00 83.75 88 VAL A N 1
ATOM 698 C CA . VAL A 1 88 ? -20.025 10.440 9.186 1.00 83.75 88 VAL A CA 1
ATOM 699 C C . VAL A 1 88 ? -21.205 11.190 9.806 1.00 83.75 88 VAL A C 1
ATOM 701 O O . VAL A 1 88 ? -22.143 10.555 10.287 1.00 83.75 88 VAL A O 1
ATOM 704 N N . LYS A 1 89 ? -21.222 12.524 9.728 1.00 85.12 89 LYS A N 1
ATOM 705 C CA . LYS A 1 89 ? -22.366 13.338 10.170 1.00 85.12 89 LYS A CA 1
ATOM 706 C C . LYS A 1 89 ? -23.626 13.069 9.351 1.00 85.12 89 LYS A C 1
ATOM 708 O O . LYS A 1 89 ? -24.703 12.925 9.922 1.00 85.12 89 LYS A O 1
ATOM 713 N N . ALA A 1 90 ? -23.496 12.942 8.030 1.00 84.69 90 ALA A N 1
ATOM 714 C CA . ALA A 1 90 ? -24.614 12.631 7.139 1.00 84.69 90 ALA A CA 1
ATOM 715 C C . ALA A 1 90 ? -25.232 11.247 7.415 1.00 84.69 90 ALA A C 1
ATOM 717 O O . ALA A 1 90 ? -26.422 11.049 7.187 1.00 84.69 90 ALA A O 1
ATOM 718 N N . MET A 1 91 ? -24.452 10.311 7.964 1.00 80.50 91 MET A N 1
ATOM 719 C CA . MET A 1 91 ? -24.935 9.007 8.434 1.00 80.50 91 MET A CA 1
ATOM 720 C C . MET A 1 91 ? -25.601 9.054 9.825 1.00 80.50 91 MET A C 1
ATOM 722 O O . MET A 1 91 ? -25.886 8.002 10.388 1.00 80.50 91 MET A O 1
ATOM 726 N N . GLY A 1 92 ? -25.859 10.242 10.388 1.00 72.44 92 GLY A N 1
ATOM 727 C CA . GLY A 1 92 ? -26.593 10.411 11.649 1.00 72.44 92 GLY A CA 1
ATOM 728 C C . GLY A 1 92 ? -25.730 10.372 12.912 1.00 72.44 92 GLY A C 1
ATOM 729 O O . GLY A 1 92 ? -26.262 10.234 14.011 1.00 72.44 92 GLY A O 1
ATOM 730 N N . MET A 1 93 ? -24.407 10.492 12.780 1.00 73.69 93 MET A N 1
ATOM 731 C CA . MET A 1 93 ? -23.484 10.500 13.916 1.00 73.69 93 MET A CA 1
ATOM 732 C C . MET A 1 93 ? -23.029 11.914 14.298 1.00 73.69 93 MET A C 1
ATOM 734 O O . MET A 1 93 ? -23.128 12.866 13.528 1.00 73.69 93 MET A O 1
ATOM 738 N N . THR A 1 94 ? -22.439 12.042 15.487 1.00 76.00 94 THR A N 1
ATOM 739 C CA . THR A 1 94 ? -21.876 13.304 16.002 1.00 76.00 94 THR A CA 1
ATOM 740 C C . THR A 1 94 ? -20.632 13.792 15.237 1.00 76.00 94 THR A C 1
ATOM 742 O O . THR A 1 94 ? -20.238 14.951 15.377 1.00 76.00 94 THR A O 1
ATOM 745 N N . GLY A 1 95 ? -20.048 12.942 14.383 1.00 78.38 95 GLY A N 1
ATOM 746 C CA . GLY A 1 95 ? -18.879 13.230 13.548 1.00 78.38 95 GLY A CA 1
ATOM 747 C C . GLY A 1 95 ? -17.646 12.411 13.925 1.00 78.38 95 GLY A C 1
ATOM 748 O O . GLY A 1 95 ? -17.672 11.595 14.848 1.00 78.38 95 GLY A O 1
ATOM 749 N N . ILE A 1 96 ? -16.547 12.623 13.200 1.00 82.69 96 ILE A N 1
ATOM 750 C CA . ILE A 1 96 ? -15.256 11.985 13.465 1.00 82.69 96 ILE A CA 1
ATOM 751 C C . ILE A 1 96 ? -14.103 12.979 13.324 1.00 82.69 96 ILE A C 1
ATOM 753 O O . ILE A 1 96 ? -13.997 13.750 12.374 1.00 82.69 96 ILE A O 1
ATOM 757 N N . SER A 1 97 ? -13.177 12.952 14.281 1.00 84.06 97 SER A N 1
ATOM 758 C CA . SER A 1 97 ? -11.991 13.805 14.211 1.00 84.06 97 SER A CA 1
ATOM 759 C C . SER A 1 97 ? -10.990 13.311 13.160 1.00 84.06 97 SER A C 1
ATOM 761 O O . SER A 1 97 ? -10.830 12.112 12.926 1.00 84.06 97 SER A O 1
ATOM 763 N N . LYS A 1 98 ? -10.212 14.235 12.581 1.00 84.38 98 LYS A N 1
ATOM 764 C CA . LYS A 1 98 ? -9.142 13.899 11.621 1.00 84.38 98 LYS A CA 1
ATOM 765 C C . LYS A 1 98 ? -8.131 12.892 12.173 1.00 84.38 98 LYS A C 1
ATOM 767 O O . LYS A 1 98 ? -7.658 12.035 11.434 1.00 84.38 98 LYS A O 1
ATOM 772 N N . SER A 1 99 ? -7.787 13.002 13.458 1.00 84.31 99 SER A N 1
ATOM 773 C CA . SER A 1 99 ? -6.861 12.084 14.127 1.00 84.31 99 SER A CA 1
ATOM 774 C C . SER A 1 99 ? -7.456 10.685 14.267 1.00 84.31 99 SER A C 1
ATOM 776 O O . SER A 1 99 ? -6.745 9.702 14.072 1.00 84.31 99 SER A O 1
ATOM 778 N N . GLN A 1 100 ? -8.761 10.574 14.535 1.00 83.25 100 GLN A N 1
ATOM 779 C CA . GLN A 1 100 ? -9.452 9.286 14.521 1.00 83.25 100 GLN A CA 1
ATOM 780 C C . GLN A 1 100 ? -9.476 8.682 13.115 1.00 83.25 100 GLN A C 1
ATOM 782 O O . GLN A 1 100 ? -9.120 7.515 12.992 1.00 83.25 100 GLN A O 1
ATOM 787 N N . VAL A 1 101 ? -9.804 9.455 12.070 1.00 85.19 101 VAL A N 1
ATOM 788 C CA . VAL A 1 101 ? -9.757 8.973 10.673 1.00 85.19 101 VAL A CA 1
ATOM 789 C C . VAL A 1 101 ? -8.356 8.470 10.323 1.00 85.19 101 VAL A C 1
ATOM 791 O O . VAL A 1 101 ? -8.214 7.356 9.834 1.00 85.19 101 VAL A O 1
ATOM 794 N N . SER A 1 102 ? -7.313 9.243 10.642 1.00 84.25 102 SER A N 1
ATOM 795 C CA . SER A 1 102 ? -5.923 8.850 10.382 1.00 84.25 102 SER A CA 1
ATOM 796 C C . SER A 1 102 ? -5.529 7.564 11.108 1.00 84.25 102 SER A C 1
ATOM 798 O O . SER A 1 102 ? -4.828 6.738 10.537 1.00 84.25 102 SER A O 1
ATOM 800 N N . ARG A 1 103 ? -5.974 7.379 12.356 1.00 85.69 103 ARG A N 1
ATOM 801 C CA . ARG A 1 103 ? -5.707 6.156 13.122 1.00 85.69 103 ARG A CA 1
ATOM 802 C C . ARG A 1 103 ? -6.414 4.943 12.518 1.00 85.69 103 ARG A C 1
ATOM 804 O O . ARG A 1 103 ? -5.801 3.892 12.423 1.00 85.69 103 ARG A O 1
ATOM 811 N N . LEU A 1 104 ? -7.678 5.094 12.116 1.00 84.56 104 LEU A N 1
ATOM 812 C CA . LEU A 1 104 ? -8.442 4.017 11.477 1.00 84.56 104 LEU A CA 1
ATOM 813 C C . LEU A 1 104 ? -7.858 3.650 10.108 1.00 84.56 104 LEU A C 1
ATOM 815 O O . LEU A 1 104 ? -7.818 2.475 9.759 1.00 84.56 104 LEU A O 1
ATOM 819 N N . ALA A 1 105 ? -7.378 4.638 9.350 1.00 83.44 105 ALA A N 1
ATOM 820 C CA . ALA A 1 105 ? -6.690 4.410 8.085 1.00 83.44 105 ALA A CA 1
ATOM 821 C C . ALA A 1 105 ? -5.336 3.708 8.279 1.00 83.44 105 ALA A C 1
ATOM 823 O O . ALA A 1 105 ? -5.000 2.844 7.482 1.00 83.44 105 ALA A O 1
ATOM 824 N N . GLY A 1 106 ? -4.599 4.001 9.357 1.00 85.06 106 GLY A N 1
ATOM 825 C CA . GLY A 1 106 ? -3.323 3.334 9.658 1.00 85.06 106 GLY A CA 1
ATOM 826 C C . GLY A 1 106 ? -3.438 1.820 9.881 1.00 85.06 106 GLY A C 1
ATOM 827 O O . GLY A 1 106 ? -2.479 1.088 9.694 1.00 85.06 106 GLY A O 1
ATOM 828 N N . GLU A 1 107 ? -4.625 1.304 10.201 1.00 82.88 107 GLU A N 1
ATOM 829 C CA . GLU A 1 107 ? -4.862 -0.149 10.274 1.00 82.88 107 GLU A CA 1
ATOM 830 C C . GLU A 1 107 ? -4.790 -0.828 8.896 1.00 82.88 107 GLU A C 1
ATOM 832 O O . GLU A 1 107 ? -4.623 -2.043 8.796 1.00 82.88 107 GLU A O 1
ATOM 837 N N . ILE A 1 108 ? -4.905 -0.052 7.816 1.00 86.94 108 ILE A N 1
ATOM 838 C CA . ILE A 1 108 ? -4.730 -0.535 6.445 1.00 86.94 108 ILE A CA 1
ATOM 839 C C . ILE A 1 108 ? -3.246 -0.818 6.169 1.00 86.94 108 ILE A C 1
ATOM 841 O O . ILE A 1 108 ? -2.947 -1.693 5.355 1.00 86.94 108 ILE A O 1
ATOM 845 N N . ASP A 1 109 ? -2.323 -0.148 6.869 1.00 88.38 109 ASP A N 1
ATOM 846 C CA . ASP A 1 109 ? -0.881 -0.271 6.634 1.00 88.38 109 ASP A CA 1
ATOM 847 C C . ASP A 1 109 ? -0.406 -1.715 6.814 1.00 88.38 109 ASP A C 1
ATOM 849 O O . ASP A 1 109 ? 0.353 -2.216 5.990 1.00 88.38 109 ASP A O 1
ATOM 853 N N . GLU A 1 110 ? -0.918 -2.439 7.815 1.00 89.06 110 GLU A N 1
ATOM 854 C CA . GLU A 1 110 ? -0.598 -3.860 8.018 1.00 89.06 110 GLU A CA 1
ATOM 855 C C . GLU A 1 110 ? -0.959 -4.709 6.791 1.00 89.06 110 GLU A C 1
ATOM 857 O O . GLU A 1 110 ? -0.174 -5.549 6.346 1.00 89.06 110 GLU A O 1
ATOM 862 N N . ARG A 1 111 ? -2.129 -4.456 6.192 1.00 89.94 111 ARG A N 1
ATOM 863 C CA . ARG A 1 111 ? -2.587 -5.157 4.983 1.00 89.94 111 ARG A CA 1
ATOM 864 C C . ARG A 1 111 ? -1.753 -4.769 3.767 1.00 89.94 111 ARG A C 1
ATOM 866 O O . ARG A 1 111 ? -1.459 -5.627 2.936 1.00 89.94 111 ARG A O 1
ATOM 873 N N . VAL A 1 112 ? -1.370 -3.497 3.662 1.00 91.12 112 VAL A N 1
ATOM 874 C CA . VAL A 1 112 ? -0.494 -3.000 2.595 1.00 91.12 112 VAL A CA 1
ATOM 875 C C . VAL A 1 112 ? 0.882 -3.644 2.702 1.00 91.12 112 VAL A C 1
ATOM 877 O O . VAL A 1 112 ? 1.371 -4.168 1.707 1.00 91.12 112 VAL A O 1
ATOM 880 N N . HIS A 1 113 ? 1.483 -3.681 3.891 1.00 92.31 113 HIS A N 1
ATOM 881 C CA . HIS A 1 113 ? 2.772 -4.331 4.121 1.00 92.31 113 HIS A CA 1
ATOM 882 C C . HIS A 1 113 ? 2.708 -5.826 3.817 1.00 92.31 113 HIS A C 1
ATOM 884 O O . HIS A 1 113 ? 3.507 -6.311 3.022 1.00 92.31 113 HIS A O 1
ATOM 890 N N . ALA A 1 114 ? 1.696 -6.535 4.324 1.00 93.94 114 ALA A N 1
ATOM 891 C CA . ALA A 1 114 ? 1.496 -7.946 4.004 1.00 93.94 114 ALA A CA 1
ATOM 892 C C . ALA A 1 114 ? 1.372 -8.186 2.488 1.00 93.94 114 ALA A C 1
ATOM 894 O O . ALA A 1 114 ? 1.969 -9.118 1.951 1.00 93.94 114 ALA A O 1
ATOM 895 N N . PHE A 1 115 ? 0.648 -7.321 1.769 1.00 94.44 115 PHE A N 1
ATOM 896 C CA . PHE A 1 115 ? 0.548 -7.395 0.312 1.00 94.44 115 PHE A CA 1
ATOM 897 C C . PHE A 1 115 ? 1.885 -7.107 -0.385 1.00 94.44 115 PHE A C 1
ATOM 899 O O . PHE A 1 115 ? 2.232 -7.796 -1.345 1.00 94.44 115 PHE A O 1
ATOM 906 N N . LEU A 1 116 ? 2.634 -6.100 0.066 1.00 95.00 116 LEU A N 1
ATOM 907 C CA . LEU A 1 116 ? 3.916 -5.698 -0.517 1.00 95.00 116 LEU A CA 1
ATOM 908 C C . LEU A 1 116 ? 5.065 -6.655 -0.189 1.00 95.00 116 LEU A C 1
ATOM 910 O O . LEU A 1 116 ? 6.036 -6.672 -0.942 1.00 95.00 116 LEU A O 1
ATOM 914 N N . ASP A 1 117 ? 4.950 -7.459 0.866 1.00 95.06 117 ASP A N 1
ATOM 915 C CA . ASP A 1 117 ? 5.959 -8.441 1.277 1.00 95.06 117 ASP A CA 1
ATOM 916 C C . ASP A 1 117 ? 5.598 -9.879 0.877 1.00 95.06 117 ASP A C 1
ATOM 918 O O . ASP A 1 117 ? 6.434 -10.777 0.993 1.00 95.06 117 ASP A O 1
ATOM 922 N N . ARG A 1 118 ? 4.391 -10.105 0.334 1.00 97.25 118 ARG A N 1
ATOM 923 C CA . ARG A 1 118 ? 3.924 -11.438 -0.077 1.00 97.25 118 ARG A CA 1
ATOM 924 C C . ARG A 1 118 ? 4.916 -12.137 -1.020 1.00 97.25 118 ARG A C 1
ATOM 926 O O . ARG A 1 118 ? 5.492 -11.455 -1.885 1.00 97.25 118 ARG A O 1
ATOM 933 N N . PRO A 1 119 ? 5.090 -13.466 -0.915 1.00 97.31 119 PRO A N 1
ATOM 934 C CA . PRO A 1 119 ? 5.841 -14.223 -1.904 1.00 97.31 119 PRO A CA 1
ATOM 935 C C . PRO A 1 119 ? 5.190 -14.080 -3.284 1.00 97.31 119 PRO A C 1
ATOM 937 O O . PRO A 1 119 ? 3.973 -13.946 -3.413 1.00 97.31 119 PRO A O 1
ATOM 940 N N . LEU A 1 120 ? 6.025 -14.049 -4.312 1.00 96.81 120 LEU A N 1
ATOM 941 C CA . LEU A 1 120 ? 5.622 -13.983 -5.706 1.00 96.81 120 LEU A CA 1
ATOM 942 C C . LEU A 1 120 ? 5.769 -15.383 -6.288 1.00 96.81 120 LEU A C 1
ATOM 944 O O . LEU A 1 120 ? 6.879 -15.899 -6.393 1.00 96.81 120 LEU A O 1
ATOM 948 N N . GLU A 1 121 ? 4.641 -15.991 -6.629 1.00 93.62 121 GLU A N 1
ATOM 949 C CA . GLU A 1 121 ? 4.580 -17.336 -7.190 1.00 93.62 121 GLU A CA 1
ATOM 950 C C . GLU A 1 121 ? 4.316 -17.278 -8.697 1.00 93.62 121 GLU A C 1
ATOM 952 O O . GLU A 1 121 ? 3.704 -16.333 -9.204 1.00 93.62 121 GLU A O 1
ATOM 957 N N . GLY A 1 122 ? 4.786 -18.302 -9.409 1.00 92.44 122 GLY A N 1
ATOM 958 C CA . GLY A 1 122 ? 4.623 -18.427 -10.855 1.00 92.44 122 GLY A CA 1
ATOM 959 C C . GLY A 1 122 ? 5.557 -17.546 -11.688 1.00 92.44 122 GLY A C 1
ATOM 960 O O . GLY A 1 122 ? 6.456 -16.871 -11.181 1.00 92.44 122 GLY A O 1
ATOM 961 N N . ASP A 1 123 ? 5.320 -17.585 -12.997 1.00 94.94 123 ASP A N 1
ATOM 962 C CA . ASP A 1 123 ? 6.145 -16.924 -14.006 1.00 94.94 123 ASP A CA 1
ATOM 963 C C . ASP A 1 123 ? 5.549 -15.576 -14.422 1.00 94.94 123 ASP A C 1
ATOM 965 O O . ASP A 1 123 ? 4.348 -15.457 -14.694 1.00 94.94 123 ASP A O 1
ATOM 969 N N . TRP A 1 124 ? 6.412 -14.562 -14.519 1.00 96.94 124 TRP A N 1
ATOM 970 C CA . TRP A 1 124 ? 6.035 -13.171 -14.778 1.00 96.94 124 TRP A CA 1
ATOM 971 C C . TRP A 1 124 ? 6.785 -12.613 -15.997 1.00 96.94 124 TRP A C 1
ATOM 973 O O . TRP A 1 124 ? 7.703 -11.800 -15.846 1.00 96.94 124 TRP A O 1
ATOM 983 N N . PRO A 1 125 ? 6.402 -13.019 -17.223 1.00 96.75 125 PRO A N 1
ATOM 984 C CA . PRO A 1 125 ? 7.136 -12.694 -18.448 1.00 96.75 125 PRO A CA 1
ATOM 985 C C . PRO A 1 125 ? 7.263 -11.197 -18.744 1.00 96.75 125 PRO A C 1
ATOM 987 O O . PRO A 1 125 ? 8.258 -10.782 -19.344 1.00 96.75 125 PRO A O 1
ATOM 990 N N . TYR A 1 126 ? 6.292 -10.381 -18.327 1.00 97.38 126 TYR A N 1
ATOM 991 C CA . TYR A 1 126 ? 6.248 -8.953 -18.643 1.00 97.38 126 TYR A CA 1
ATOM 992 C C . TYR A 1 126 ? 6.187 -8.110 -17.374 1.00 97.38 126 TYR A C 1
ATOM 994 O O . TYR A 1 126 ? 5.260 -8.257 -16.578 1.00 97.38 126 TYR A O 1
ATOM 1002 N N . LEU A 1 127 ? 7.138 -7.189 -17.221 1.00 97.75 127 LEU A N 1
ATOM 1003 C CA . LEU A 1 127 ? 7.257 -6.309 -16.063 1.00 97.75 127 LEU A CA 1
ATOM 1004 C C . LEU A 1 127 ? 7.246 -4.841 -16.495 1.00 97.75 127 LEU A C 1
ATOM 1006 O O . LEU A 1 127 ? 8.158 -4.373 -17.172 1.00 97.75 127 LEU A O 1
ATOM 1010 N N . TRP A 1 128 ? 6.238 -4.095 -16.058 1.00 97.69 128 TRP A N 1
ATOM 1011 C CA . TRP A 1 128 ? 6.178 -2.642 -16.155 1.00 97.69 128 TRP A CA 1
ATOM 1012 C C . TRP A 1 128 ? 6.680 -2.013 -14.874 1.00 97.69 128 TRP A C 1
ATOM 1014 O O . TRP A 1 128 ? 6.279 -2.403 -13.775 1.00 97.69 128 TRP A O 1
ATOM 1024 N N . ILE A 1 129 ? 7.522 -1.004 -15.030 1.00 96.06 129 ILE A N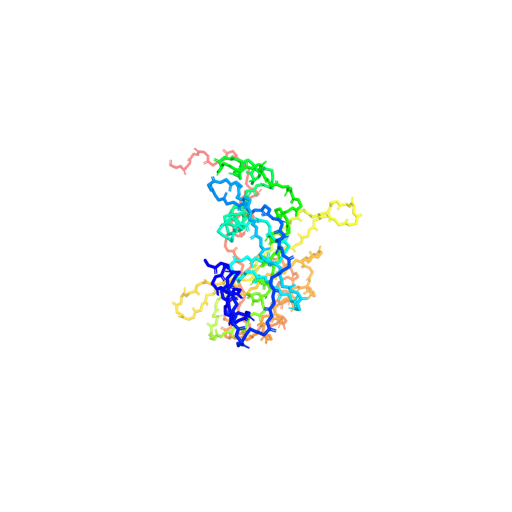 1
ATOM 1025 C CA . ILE A 1 129 ? 8.092 -0.278 -13.911 1.00 96.06 129 ILE A CA 1
ATOM 1026 C C . ILE A 1 129 ? 7.987 1.210 -14.191 1.00 96.06 129 ILE A C 1
ATOM 1028 O O . ILE A 1 129 ? 8.348 1.668 -15.278 1.00 96.06 129 ILE A O 1
ATOM 1032 N N . ASP A 1 130 ? 7.471 1.938 -13.211 1.00 93.88 130 ASP A N 1
ATOM 1033 C CA . ASP A 1 130 ? 7.231 3.368 -13.318 1.00 93.88 130 ASP A CA 1
ATOM 1034 C C . ASP A 1 130 ? 7.499 4.076 -11.992 1.00 93.88 130 ASP A C 1
ATOM 1036 O O . ASP A 1 130 ? 7.531 3.445 -10.928 1.00 93.88 130 ASP A O 1
ATOM 1040 N N . ALA A 1 131 ? 7.678 5.388 -12.069 1.00 92.81 131 ALA A N 1
ATOM 1041 C CA . ALA A 1 131 ? 7.840 6.250 -10.917 1.00 92.81 131 ALA A CA 1
ATOM 1042 C C . ALA A 1 131 ? 6.971 7.502 -11.053 1.00 92.81 131 ALA A C 1
ATOM 1044 O O . ALA A 1 131 ? 6.804 8.072 -12.127 1.00 92.81 131 ALA A O 1
ATOM 1045 N N . THR A 1 132 ? 6.408 7.940 -9.933 1.00 91.38 132 THR A N 1
ATOM 1046 C CA . THR A 1 132 ? 5.694 9.212 -9.836 1.00 91.38 132 THR A CA 1
ATOM 1047 C C . THR A 1 132 ? 6.205 10.000 -8.647 1.00 91.38 132 THR A C 1
ATOM 1049 O O . THR A 1 132 ? 6.592 9.429 -7.628 1.00 91.38 132 THR A O 1
ATOM 1052 N N . TYR A 1 133 ? 6.198 11.323 -8.754 1.00 91.31 133 TYR A N 1
ATOM 1053 C CA . TYR A 1 133 ? 6.606 12.188 -7.658 1.00 91.31 133 TYR A CA 1
ATOM 1054 C C . TYR A 1 133 ? 5.398 12.663 -6.870 1.00 91.31 133 TYR A C 1
ATOM 1056 O O . TYR A 1 133 ? 4.470 13.257 -7.417 1.00 91.31 133 TYR A O 1
ATOM 1064 N N . VAL A 1 134 ? 5.462 12.482 -5.556 1.00 93.44 134 VAL A N 1
ATOM 1065 C CA . VAL A 1 134 ? 4.473 13.023 -4.623 1.00 93.44 134 VAL A CA 1
ATOM 1066 C C . VAL A 1 134 ? 5.139 14.014 -3.677 1.00 93.44 134 VAL A C 1
ATO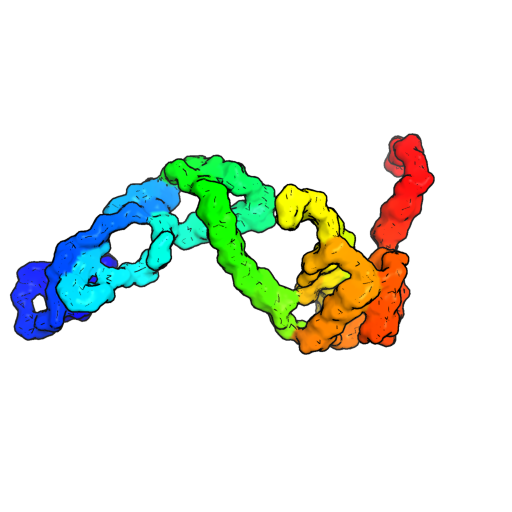M 1068 O O . VAL A 1 134 ? 6.326 13.912 -3.357 1.00 93.44 134 VAL A O 1
ATOM 1071 N N . LYS A 1 135 ? 4.376 15.023 -3.253 1.00 92.81 135 LYS A N 1
ATOM 1072 C CA . LYS A 1 135 ? 4.831 16.002 -2.265 1.00 92.81 135 LYS A CA 1
ATOM 1073 C C . LYS A 1 135 ? 4.493 15.495 -0.874 1.00 92.81 135 LYS A C 1
ATOM 1075 O O . LYS A 1 135 ? 3.321 15.316 -0.553 1.00 92.81 135 LYS A O 1
ATOM 1080 N N . VAL A 1 136 ? 5.513 15.308 -0.049 1.00 91.31 136 VAL A N 1
ATOM 1081 C CA . VAL A 1 136 ? 5.359 14.889 1.348 1.00 91.31 136 VAL A CA 1
ATOM 1082 C C . VAL A 1 136 ? 5.952 15.936 2.273 1.00 91.31 136 VAL A C 1
ATOM 1084 O O . VAL A 1 136 ? 6.819 16.717 1.879 1.00 91.31 136 VAL A O 1
ATOM 1087 N N . ARG A 1 137 ? 5.455 15.981 3.509 1.00 90.19 137 ARG A N 1
ATOM 1088 C CA . ARG A 1 137 ? 6.015 16.838 4.550 1.00 90.19 137 ARG A CA 1
ATOM 1089 C C . ARG A 1 137 ? 6.998 16.025 5.382 1.00 90.19 137 ARG A C 1
ATOM 1091 O O . ARG A 1 137 ? 6.586 15.119 6.093 1.00 90.19 137 ARG A O 1
ATOM 1098 N N . GLU A 1 138 ? 8.266 16.400 5.331 1.00 87.19 138 GLU A N 1
ATOM 1099 C CA . GLU A 1 138 ? 9.357 15.751 6.053 1.00 87.19 138 GLU A CA 1
ATOM 1100 C C . GLU A 1 138 ? 10.186 16.819 6.775 1.00 87.19 138 GLU A C 1
ATOM 1102 O O . GLU A 1 138 ? 10.492 17.865 6.201 1.00 87.19 138 GLU A O 1
ATOM 1107 N N . ALA A 1 139 ? 10.476 16.608 8.065 1.00 87.31 139 ALA A N 1
ATOM 1108 C CA . ALA A 1 139 ? 11.221 17.554 8.911 1.00 87.31 139 ALA A CA 1
ATOM 1109 C C . ALA A 1 139 ? 10.742 19.026 8.803 1.00 87.31 139 ALA A C 1
ATOM 1111 O O . ALA A 1 139 ? 11.534 19.967 8.776 1.00 87.31 139 ALA A O 1
ATOM 1112 N N . GLY A 1 140 ? 9.424 19.234 8.696 1.00 90.75 140 GLY A N 1
ATOM 1113 C CA . GLY A 1 140 ? 8.815 20.566 8.591 1.00 90.75 140 GLY A CA 1
ATOM 1114 C C . GLY A 1 140 ? 8.883 21.219 7.203 1.00 90.75 140 GLY A C 1
ATOM 1115 O O . GLY A 1 140 ? 8.405 22.340 7.047 1.00 90.75 140 GLY A O 1
ATOM 1116 N N . ARG A 1 141 ? 9.415 20.539 6.181 1.00 91.44 141 ARG A N 1
ATOM 1117 C CA . ARG A 1 141 ? 9.503 21.037 4.799 1.00 91.44 141 ARG A CA 1
ATOM 1118 C C . ARG A 1 141 ? 8.703 20.160 3.845 1.00 91.44 141 ARG A C 1
ATOM 1120 O O . ARG A 1 141 ? 8.485 18.983 4.109 1.00 91.44 141 ARG A O 1
ATOM 1127 N N . ILE A 1 142 ? 8.243 20.743 2.739 1.00 93.56 142 ILE A N 1
ATOM 1128 C CA . ILE A 1 142 ? 7.612 19.983 1.655 1.00 93.56 142 ILE A CA 1
ATOM 1129 C C . ILE A 1 142 ? 8.716 19.530 0.704 1.00 93.56 142 ILE A C 1
ATOM 1131 O O . ILE A 1 142 ? 9.372 20.362 0.079 1.00 93.56 142 ILE A O 1
ATOM 1135 N N . VAL A 1 143 ? 8.901 18.221 0.591 1.00 92.75 143 VAL A N 1
ATOM 1136 C CA . VAL A 1 143 ? 9.892 17.595 -0.286 1.00 92.75 143 VAL A CA 1
ATOM 1137 C C . VAL A 1 143 ? 9.194 16.756 -1.353 1.00 92.75 143 VAL A C 1
ATOM 1139 O O . VAL A 1 143 ? 8.070 16.287 -1.171 1.00 92.75 143 VAL A O 1
ATOM 1142 N N . SER A 1 144 ? 9.840 16.627 -2.511 1.00 92.56 144 SER A N 1
ATOM 1143 C CA . SER A 1 144 ? 9.396 15.722 -3.573 1.00 92.56 144 SER A CA 1
ATOM 1144 C C . SER A 1 144 ? 10.026 14.362 -3.326 1.00 92.56 144 SER A C 1
ATOM 1146 O O . SER A 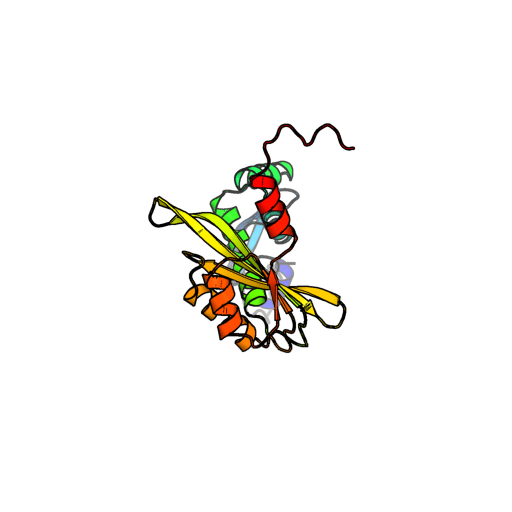1 144 ? 11.248 14.281 -3.294 1.00 92.56 144 SER A O 1
ATOM 1148 N N . VAL A 1 145 ? 9.214 13.319 -3.190 1.00 93.00 145 VAL A N 1
ATOM 1149 C CA . VAL A 1 145 ? 9.690 11.934 -3.076 1.00 93.00 145 VAL A CA 1
ATOM 1150 C C . VAL A 1 145 ? 9.186 11.121 -4.255 1.00 93.00 145 VAL A C 1
ATOM 1152 O O . VAL A 1 145 ? 8.093 11.376 -4.767 1.00 93.00 145 VAL A O 1
ATOM 1155 N N . ALA A 1 146 ? 9.996 10.165 -4.692 1.00 92.12 146 ALA A N 1
ATOM 1156 C CA . ALA A 1 146 ? 9.641 9.235 -5.748 1.00 92.12 146 ALA A CA 1
ATOM 1157 C C . ALA A 1 146 ? 8.854 8.061 -5.155 1.00 92.12 146 ALA A C 1
ATOM 1159 O O . ALA A 1 146 ? 9.267 7.450 -4.167 1.00 92.12 146 ALA A O 1
ATOM 1160 N N . VAL A 1 147 ? 7.727 7.736 -5.779 1.00 94.56 147 VAL A N 1
ATOM 1161 C CA . VAL A 1 147 ? 6.946 6.523 -5.548 1.00 94.56 147 VAL A CA 1
ATOM 1162 C C . VAL A 1 147 ? 7.148 5.631 -6.754 1.00 94.56 147 VAL A C 1
ATOM 1164 O O . VAL A 1 147 ? 6.675 5.929 -7.847 1.00 94.56 147 VAL A O 1
ATOM 1167 N N . ILE A 1 148 ? 7.864 4.540 -6.539 1.00 94.31 148 ILE A N 1
ATOM 1168 C CA . ILE A 1 148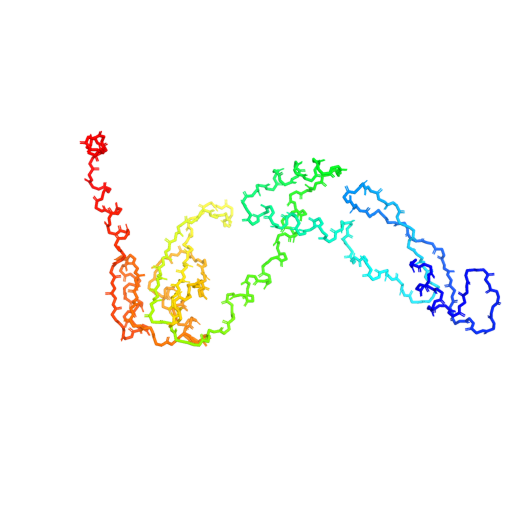 ? 8.140 3.525 -7.543 1.00 94.31 148 ILE A CA 1
ATOM 1169 C C . ILE A 1 148 ? 7.082 2.439 -7.459 1.00 94.31 148 ILE A C 1
ATOM 1171 O O . ILE A 1 148 ? 6.756 1.991 -6.359 1.00 94.31 148 ILE A O 1
ATOM 1175 N N . ILE A 1 149 ? 6.603 1.973 -8.611 1.00 96.12 149 ILE A N 1
ATOM 1176 C CA . ILE A 1 149 ? 5.615 0.901 -8.719 1.00 96.12 149 ILE A CA 1
ATOM 1177 C C . ILE A 1 149 ? 6.083 -0.126 -9.756 1.00 96.12 149 ILE A C 1
ATOM 1179 O O . ILE A 1 149 ? 6.515 0.229 -10.853 1.00 96.12 149 ILE A O 1
ATOM 1183 N N . ALA A 1 150 ? 5.963 -1.410 -9.411 1.00 97.56 150 ALA A N 1
ATOM 1184 C CA . ALA A 1 150 ? 6.131 -2.533 -10.327 1.00 97.56 150 ALA A CA 1
ATOM 1185 C C . ALA A 1 150 ? 4.793 -3.232 -10.562 1.00 97.56 150 ALA A C 1
ATOM 1187 O O . ALA A 1 150 ? 4.125 -3.654 -9.614 1.00 97.56 150 ALA A O 1
ATOM 1188 N N . VAL A 1 151 ? 4.438 -3.405 -11.830 1.00 98.00 151 VAL A N 1
ATOM 1189 C CA . VAL A 1 151 ? 3.243 -4.127 -12.267 1.00 98.00 151 VAL A CA 1
ATOM 1190 C C . VAL A 1 151 ? 3.665 -5.187 -13.265 1.00 98.00 151 VAL A C 1
ATOM 1192 O O . VAL A 1 151 ? 4.359 -4.864 -14.219 1.00 98.00 151 VAL A O 1
ATOM 1195 N N . ALA A 1 152 ? 3.241 -6.429 -13.089 1.00 97.50 152 ALA A N 1
ATOM 1196 C CA . ALA A 1 152 ? 3.598 -7.507 -14.000 1.00 97.50 152 ALA A CA 1
ATOM 1197 C C . ALA A 1 152 ? 2.371 -8.245 -14.518 1.00 97.50 152 ALA A C 1
ATOM 1199 O O . ALA A 1 152 ? 1.282 -8.137 -13.954 1.00 97.50 152 ALA A O 1
ATOM 1200 N N . VAL A 1 153 ? 2.561 -8.971 -15.615 1.00 97.38 153 VAL A N 1
ATOM 1201 C CA . VAL A 1 153 ? 1.569 -9.885 -16.180 1.00 97.38 153 VAL A CA 1
ATOM 1202 C C . VAL A 1 153 ? 2.115 -11.303 -16.095 1.00 97.38 153 VAL A C 1
ATOM 1204 O O . VAL A 1 153 ? 3.243 -11.546 -16.525 1.00 97.38 153 VAL A O 1
ATOM 1207 N N . ASN A 1 154 ? 1.328 -12.211 -15.520 1.00 95.25 154 ASN A N 1
ATOM 1208 C CA . ASN A 1 154 ? 1.668 -13.628 -15.422 1.00 95.25 154 ASN A CA 1
ATOM 1209 C C . ASN A 1 154 ? 1.364 -14.377 -16.731 1.00 95.25 154 ASN A C 1
ATOM 1211 O O . ASN A 1 154 ? 0.773 -13.833 -17.667 1.00 95.25 154 ASN A O 1
ATOM 1215 N N . THR A 1 155 ? 1.747 -15.649 -16.805 1.00 94.06 155 THR A N 1
ATOM 1216 C CA . THR A 1 155 ? 1.520 -16.512 -17.981 1.00 94.06 155 THR A CA 1
ATOM 1217 C C . THR A 1 155 ? 0.047 -16.740 -18.326 1.00 94.06 155 THR A C 1
ATOM 1219 O O . THR A 1 155 ? -0.266 -17.017 -19.482 1.00 94.06 155 THR A O 1
ATOM 1222 N N . ASN A 1 156 ? -0.865 -16.543 -17.372 1.00 93.88 156 ASN A N 1
ATOM 1223 C CA . ASN A 1 156 ? -2.312 -16.618 -17.586 1.00 93.88 156 ASN A CA 1
ATOM 1224 C C . ASN A 1 156 ? -2.915 -15.285 -18.072 1.00 93.88 156 ASN A C 1
ATOM 1226 O O . ASN A 1 156 ? -4.130 -15.174 -18.222 1.00 93.88 156 ASN A O 1
ATOM 1230 N N . GLY A 1 157 ? -2.093 -14.251 -18.285 1.00 92.44 157 GLY A N 1
ATOM 1231 C CA . GLY A 1 157 ? -2.543 -12.912 -18.672 1.00 92.44 157 GLY A CA 1
ATOM 1232 C C . GLY A 1 157 ? -3.051 -12.052 -17.508 1.00 92.44 157 GLY A C 1
ATOM 1233 O O . GLY A 1 157 ? -3.498 -10.926 -17.729 1.00 92.44 157 GLY A O 1
ATOM 1234 N N . GLY A 1 158 ? -2.967 -12.539 -16.269 1.00 94.94 158 GLY A N 1
ATOM 1235 C CA . GLY A 1 158 ? -3.346 -11.797 -15.069 1.00 94.94 158 GLY A CA 1
ATOM 1236 C C . GLY A 1 158 ? -2.344 -10.688 -14.762 1.00 94.94 158 GLY A C 1
ATOM 1237 O O . GLY A 1 158 ? -1.144 -10.942 -14.671 1.00 94.94 158 GLY A O 1
ATOM 1238 N N . ARG A 1 159 ? -2.836 -9.454 -14.603 1.00 96.06 159 ARG A N 1
ATOM 1239 C CA . ARG A 1 159 ? -2.021 -8.278 -14.280 1.00 96.06 159 ARG A CA 1
ATOM 1240 C C . ARG A 1 159 ? -2.091 -7.963 -12.792 1.00 96.06 159 ARG A C 1
ATOM 1242 O O . ARG A 1 159 ? -3.180 -7.759 -12.264 1.00 96.06 159 ARG A O 1
ATOM 1249 N N . GLU A 1 160 ? -0.938 -7.812 -12.151 1.00 95.81 160 GLU A N 1
ATOM 1250 C CA . GLU A 1 160 ? -0.854 -7.533 -10.717 1.00 95.81 160 GLU A CA 1
ATOM 1251 C C . GLU A 1 160 ? 0.227 -6.516 -10.364 1.00 95.81 160 GLU A C 1
ATOM 1253 O O . GLU A 1 160 ? 1.292 -6.459 -10.980 1.00 95.81 160 GLU A O 1
ATOM 1258 N N . ILE A 1 161 ? -0.029 -5.735 -9.311 1.00 97.12 161 ILE A N 1
ATOM 1259 C CA . ILE A 1 161 ? 1.003 -4.928 -8.656 1.00 97.12 161 ILE A CA 1
ATOM 1260 C C . ILE A 1 161 ? 1.891 -5.874 -7.847 1.00 97.12 161 ILE A C 1
ATOM 1262 O O . ILE A 1 161 ? 1.432 -6.508 -6.892 1.00 97.12 161 ILE A O 1
ATOM 1266 N N . LEU A 1 162 ? 3.170 -5.949 -8.209 1.00 97.19 162 LEU A N 1
ATOM 1267 C CA . LEU A 1 162 ? 4.143 -6.787 -7.513 1.00 97.19 162 LEU A CA 1
ATOM 1268 C C . LEU A 1 162 ? 4.766 -6.071 -6.319 1.00 97.19 162 LEU A C 1
ATOM 1270 O O . LEU A 1 162 ? 5.097 -6.709 -5.320 1.00 97.19 162 LEU A O 1
ATOM 1274 N N . GLY A 1 163 ? 4.924 -4.751 -6.397 1.00 96.62 163 GLY A N 1
ATOM 1275 C CA . GLY A 1 163 ? 5.500 -3.975 -5.309 1.00 96.62 163 GLY A CA 1
ATOM 1276 C C . GLY A 1 163 ? 5.453 -2.473 -5.541 1.00 96.62 163 GLY A C 1
ATOM 1277 O O . GLY A 1 163 ? 5.262 -2.000 -6.661 1.00 96.62 163 GLY A O 1
ATOM 1278 N 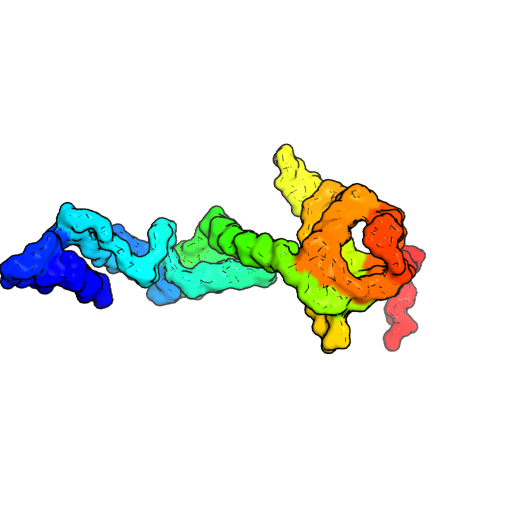N . MET A 1 164 ? 5.665 -1.742 -4.453 1.00 96.06 164 MET A N 1
ATOM 1279 C CA . MET A 1 164 ? 5.767 -0.292 -4.412 1.00 96.06 164 MET A CA 1
ATOM 1280 C C . MET A 1 164 ? 6.843 0.098 -3.399 1.00 96.06 164 MET A C 1
ATOM 1282 O O . MET A 1 164 ? 7.011 -0.582 -2.384 1.00 96.06 164 MET A O 1
ATOM 1286 N N . ARG A 1 165 ? 7.566 1.191 -3.648 1.00 93.69 165 ARG A N 1
ATOM 1287 C CA . ARG A 1 165 ? 8.473 1.784 -2.659 1.00 93.69 165 ARG A CA 1
ATOM 1288 C C . ARG A 1 165 ? 8.476 3.302 -2.764 1.00 93.69 165 ARG A C 1
ATOM 1290 O O . ARG A 1 165 ? 8.455 3.845 -3.862 1.00 93.69 165 ARG A O 1
ATOM 1297 N N . VAL A 1 166 ? 8.548 3.968 -1.617 1.00 92.62 166 VAL A N 1
ATOM 1298 C CA . VAL A 1 166 ? 8.737 5.420 -1.523 1.00 92.62 166 VAL A CA 1
ATOM 1299 C C . VAL A 1 166 ? 10.193 5.702 -1.170 1.00 92.62 166 VAL A C 1
ATOM 1301 O O . VAL A 1 166 ? 10.759 5.026 -0.311 1.00 92.62 166 VAL A O 1
ATOM 1304 N N . GLY A 1 167 ? 10.815 6.668 -1.840 1.00 88.19 167 GLY A N 1
ATOM 1305 C CA . GLY A 1 167 ? 12.204 7.039 -1.585 1.00 88.19 167 GLY A CA 1
ATOM 1306 C C . GLY A 1 167 ? 12.570 8.439 -2.077 1.00 88.19 167 GLY A C 1
ATOM 1307 O O . GLY A 1 167 ? 11.766 9.109 -2.727 1.00 88.19 167 GLY A O 1
ATOM 1308 N N . PRO A 1 168 ? 13.789 8.904 -1.761 1.00 81.94 168 PRO A N 1
ATOM 1309 C CA . PRO A 1 168 ? 14.195 10.289 -1.996 1.00 81.94 168 PRO A CA 1
ATOM 1310 C C . PRO A 1 168 ? 14.450 10.612 -3.475 1.00 81.94 168 PRO A C 1
ATOM 1312 O O . PRO A 1 168 ? 14.346 11.769 -3.873 1.00 81.94 168 PRO A O 1
ATOM 1315 N N . SER A 1 169 ? 14.802 9.621 -4.301 1.00 79.38 169 SER A N 1
ATOM 1316 C CA . SER A 1 169 ? 15.116 9.827 -5.718 1.00 79.38 169 SER A CA 1
ATOM 1317 C C . SER A 1 169 ? 15.049 8.531 -6.531 1.00 79.38 169 SER A C 1
ATOM 1319 O O . SER A 1 169 ? 15.032 7.434 -5.979 1.00 79.38 169 SER A O 1
ATOM 1321 N N . GLU A 1 170 ? 15.076 8.664 -7.857 1.00 81.06 170 GLU A N 1
ATOM 1322 C CA . GLU A 1 170 ? 15.142 7.563 -8.830 1.00 81.06 170 GLU A CA 1
ATOM 1323 C C . GLU A 1 170 ? 16.586 7.123 -9.147 1.00 81.06 170 GLU A C 1
ATOM 1325 O O . GLU A 1 170 ? 16.913 6.723 -10.268 1.00 81.06 170 GLU A O 1
ATOM 1330 N N . ALA A 1 171 ? 17.490 7.222 -8.171 1.00 85.06 171 ALA A N 1
ATOM 1331 C CA . ALA A 1 171 ? 18.881 6.819 -8.358 1.00 85.06 171 ALA A CA 1
ATOM 1332 C C . ALA A 1 171 ? 19.011 5.301 -8.612 1.00 85.06 171 ALA A C 1
ATOM 1334 O O . ALA A 1 171 ? 18.228 4.501 -8.095 1.00 85.06 171 ALA A O 1
ATOM 1335 N N . GLU A 1 172 ? 20.038 4.885 -9.366 1.00 89.94 172 GLU A N 1
ATOM 1336 C CA . GLU A 1 172 ? 20.298 3.466 -9.684 1.00 89.94 172 GLU A CA 1
ATOM 1337 C C . GLU A 1 172 ? 20.304 2.547 -8.444 1.00 89.94 172 GLU A C 1
ATOM 1339 O O . GLU A 1 172 ? 19.684 1.480 -8.516 1.00 89.94 172 GLU A O 1
ATOM 1344 N N . PRO A 1 173 ? 20.933 2.898 -7.298 1.00 91.12 173 PRO A N 1
ATOM 1345 C CA . PRO A 1 173 ? 20.928 2.019 -6.128 1.00 91.12 173 PRO A CA 1
ATOM 1346 C C . PRO A 1 173 ? 19.516 1.751 -5.602 1.00 91.12 173 PRO A C 1
ATOM 1348 O O . PRO A 1 173 ? 19.183 0.613 -5.280 1.00 91.12 173 PRO A O 1
ATOM 1351 N N . PHE A 1 174 ? 18.657 2.775 -5.600 1.00 91.62 174 PHE A N 1
ATOM 1352 C CA . PHE A 1 174 ? 17.279 2.660 -5.130 1.00 91.62 174 PHE A CA 1
ATOM 1353 C C . PHE A 1 174 ? 16.457 1.724 -6.024 1.00 91.62 174 PHE A C 1
ATOM 1355 O O . PHE A 1 174 ? 15.775 0.824 -5.523 1.00 91.62 174 PHE A O 1
ATOM 1362 N N . TRP A 1 175 ? 16.599 1.865 -7.345 1.00 93.94 175 TRP A N 1
ATOM 1363 C CA . TRP A 1 175 ? 16.023 0.934 -8.312 1.00 93.94 175 TRP A CA 1
ATOM 1364 C C . TRP A 1 175 ? 16.561 -0.482 -8.129 1.00 93.94 175 TRP A C 1
ATOM 1366 O O . TRP A 1 175 ? 15.788 -1.429 -8.013 1.00 93.94 175 TRP A O 1
ATOM 1376 N N . THR A 1 176 ? 17.879 -0.637 -8.038 1.00 95.06 176 THR A N 1
ATOM 1377 C CA . THR A 1 176 ? 18.537 -1.941 -7.887 1.00 95.06 176 THR A CA 1
ATOM 1378 C C . THR A 1 176 ? 18.020 -2.682 -6.655 1.00 95.06 176 THR A C 1
ATOM 1380 O O . THR A 1 176 ? 17.661 -3.857 -6.745 1.00 95.06 176 THR A O 1
ATOM 1383 N N . ASP A 1 177 ? 17.921 -2.003 -5.513 1.00 95.00 177 ASP A N 1
ATOM 1384 C CA . ASP A 1 177 ? 17.426 -2.599 -4.273 1.00 95.00 177 ASP A CA 1
ATOM 1385 C C . ASP A 1 177 ? 15.937 -2.943 -4.334 1.00 95.00 177 ASP A C 1
ATOM 1387 O O . ASP A 1 177 ? 15.496 -3.923 -3.723 1.00 95.00 177 ASP A O 1
ATOM 1391 N N . PHE A 1 178 ? 15.145 -2.155 -5.060 1.00 95.56 178 PHE A N 1
ATOM 1392 C CA . PHE A 1 178 ? 13.740 -2.454 -5.303 1.00 95.56 178 PHE A CA 1
ATOM 1393 C C . PHE A 1 178 ? 13.584 -3.713 -6.166 1.00 95.56 178 PHE A C 1
ATOM 1395 O O . PHE A 1 178 ? 12.931 -4.666 -5.734 1.00 95.56 178 PHE A O 1
ATOM 1402 N N . LEU A 1 179 ? 14.258 -3.782 -7.317 1.00 96.19 179 LEU A N 1
ATOM 1403 C CA . LEU A 1 179 ? 14.188 -4.933 -8.225 1.00 96.19 179 LEU A CA 1
ATOM 1404 C C . LEU A 1 179 ? 14.715 -6.214 -7.562 1.00 96.19 179 LEU A C 1
ATOM 1406 O O . LEU A 1 179 ? 14.088 -7.270 -7.650 1.00 96.19 179 LEU A O 1
ATOM 1410 N N . ARG A 1 180 ? 15.817 -6.117 -6.806 1.00 96.81 180 ARG A N 1
ATOM 1411 C CA . ARG A 1 180 ? 16.339 -7.242 -6.014 1.00 96.81 180 ARG A CA 1
ATOM 1412 C C . ARG A 1 180 ? 15.351 -7.718 -4.958 1.00 96.81 180 ARG A C 1
ATOM 1414 O O . ARG A 1 180 ? 15.292 -8.914 -4.685 1.00 96.81 180 ARG A O 1
ATOM 1421 N N . SER A 1 181 ? 14.576 -6.815 -4.355 1.00 97.00 181 SER A N 1
ATOM 1422 C CA . SER A 1 181 ? 13.559 -7.218 -3.380 1.00 97.00 181 SER A CA 1
ATOM 1423 C C . SER A 1 181 ? 12.442 -8.042 -4.020 1.00 97.00 181 SER A C 1
ATOM 1425 O O . SER A 1 181 ? 12.035 -9.042 -3.435 1.00 97.00 181 SER A O 1
ATOM 1427 N N . LEU A 1 182 ? 12.036 -7.707 -5.250 1.00 97.50 182 LEU A N 1
ATOM 1428 C CA . LEU A 1 182 ? 11.072 -8.506 -6.011 1.00 97.50 182 LEU A CA 1
ATOM 1429 C C . LEU A 1 182 ? 11.639 -9.896 -6.334 1.00 97.50 182 LEU A C 1
ATOM 1431 O O . LEU A 1 182 ? 10.961 -10.902 -6.137 1.00 97.50 182 LEU A O 1
ATOM 1435 N N . MET A 1 183 ? 12.909 -9.979 -6.746 1.00 96.44 183 MET A N 1
ATOM 1436 C CA . MET A 1 183 ? 13.571 -11.267 -6.989 1.00 96.44 183 MET A CA 1
ATOM 1437 C C . MET A 1 183 ? 13.675 -12.131 -5.730 1.00 96.44 183 MET A C 1
ATOM 1439 O O . MET A 1 183 ? 13.445 -13.337 -5.799 1.00 96.44 183 MET A O 1
ATOM 1443 N N . ARG A 1 184 ? 14.010 -11.534 -4.576 1.00 97.06 184 ARG A N 1
ATOM 1444 C CA . ARG A 1 184 ? 14.054 -12.251 -3.288 1.00 97.06 184 ARG A CA 1
ATOM 1445 C C . ARG A 1 184 ? 12.690 -12.804 -2.889 1.00 97.06 184 ARG A C 1
ATOM 1447 O O . ARG A 1 184 ? 12.636 -13.865 -2.282 1.00 97.06 184 ARG A O 1
ATOM 1454 N N . ARG A 1 185 ? 11.612 -12.107 -3.250 1.00 97.31 185 ARG A N 1
ATOM 1455 C CA . ARG A 1 185 ? 10.233 -12.545 -3.007 1.00 97.31 185 ARG A CA 1
ATOM 1456 C C . ARG A 1 185 ? 9.761 -13.638 -3.965 1.00 97.31 185 ARG A C 1
ATOM 1458 O O . ARG A 1 185 ? 8.732 -14.233 -3.687 1.00 97.31 185 ARG A O 1
ATOM 1465 N N . GLY A 1 186 ? 10.491 -13.920 -5.045 1.00 96.38 186 GLY A N 1
ATOM 1466 C CA . GLY A 1 186 ? 10.163 -15.001 -5.980 1.00 96.38 186 GLY A CA 1
ATOM 1467 C C . GLY A 1 186 ? 9.881 -14.560 -7.415 1.00 96.38 186 GLY A C 1
ATOM 1468 O O . GLY A 1 186 ? 9.473 -15.386 -8.218 1.00 96.38 186 GLY A O 1
ATOM 1469 N N . LEU A 1 187 ? 10.134 -13.299 -7.789 1.00 96.94 187 LEU A N 1
ATOM 1470 C CA . LEU A 1 187 ? 9.992 -12.872 -9.185 1.00 96.94 187 LEU A CA 1
ATOM 1471 C C . LEU A 1 187 ? 10.978 -13.626 -10.099 1.00 96.94 187 LEU A C 1
ATOM 1473 O O . LEU A 1 187 ? 12.197 -13.444 -9.986 1.00 96.94 187 LEU A O 1
ATOM 1477 N N . ARG A 1 188 ? 10.445 -14.452 -11.008 1.00 92.69 188 ARG A N 1
ATOM 1478 C CA . ARG A 1 188 ? 11.181 -15.275 -11.984 1.00 92.69 188 ARG A CA 1
ATOM 1479 C C . ARG A 1 188 ? 10.627 -15.105 -13.406 1.00 92.69 188 ARG A C 1
ATOM 1481 O O . ARG A 1 188 ? 9.551 -14.546 -13.597 1.00 92.69 188 ARG A O 1
ATOM 1488 N N . ASP A 1 189 ? 11.413 -15.577 -14.378 1.00 93.25 189 ASP A N 1
ATOM 1489 C CA . ASP A 1 189 ? 11.099 -15.607 -15.819 1.00 93.25 189 ASP A CA 1
ATOM 1490 C C . ASP A 1 189 ? 10.675 -14.255 -16.417 1.00 93.25 189 ASP A C 1
ATOM 1492 O O . ASP A 1 189 ? 9.794 -14.177 -17.263 1.00 93.25 189 ASP A O 1
ATOM 1496 N N . VAL A 1 190 ? 11.304 -13.156 -15.992 1.00 96.75 190 VAL A N 1
ATOM 1497 C CA . VAL A 1 190 ? 11.080 -11.851 -16.629 1.00 96.75 190 VAL A CA 1
ATOM 1498 C C . VAL A 1 190 ? 11.770 -11.845 -17.995 1.00 96.75 190 VAL A C 1
ATOM 1500 O O . VAL A 1 190 ? 12.995 -11.935 -18.060 1.00 96.75 190 VAL A O 1
ATOM 1503 N N . ARG A 1 191 ? 10.985 -11.726 -19.074 1.00 96.06 191 ARG A N 1
ATOM 1504 C CA . ARG A 1 191 ? 11.453 -11.740 -20.477 1.00 96.06 191 ARG A CA 1
ATOM 1505 C C . ARG A 1 191 ? 11.445 -10.363 -21.131 1.00 96.06 191 ARG A C 1
ATOM 1507 O O . ARG A 1 191 ? 12.163 -10.128 -22.104 1.00 96.06 191 ARG A O 1
ATOM 1514 N N . LEU A 1 192 ? 10.642 -9.442 -20.602 1.00 97.00 192 LEU A N 1
ATOM 1515 C CA . LEU A 1 192 ? 10.590 -8.064 -21.064 1.00 97.00 192 LEU A CA 1
ATOM 1516 C C . LEU A 1 192 ? 10.322 -7.103 -19.905 1.00 97.00 192 LEU A C 1
ATOM 1518 O O . LEU A 1 192 ? 9.304 -7.207 -19.220 1.00 97.00 192 LEU A O 1
ATOM 1522 N N . VAL A 1 193 ? 11.207 -6.119 -19.745 1.00 97.88 193 VAL A N 1
ATOM 1523 C CA . VAL A 1 193 ? 11.008 -4.991 -18.827 1.00 97.88 193 VAL A CA 1
ATOM 1524 C C . VAL A 1 193 ? 10.636 -3.743 -19.618 1.00 97.88 193 VAL A C 1
ATOM 1526 O O . VAL A 1 193 ? 11.325 -3.371 -20.569 1.00 97.88 193 VAL A O 1
ATOM 1529 N N . ILE A 1 194 ? 9.550 -3.087 -19.214 1.00 97.44 194 ILE A N 1
ATOM 1530 C CA . ILE A 1 194 ? 8.979 -1.914 -19.872 1.00 97.44 194 ILE A CA 1
ATOM 1531 C C . ILE A 1 194 ? 8.987 -0.741 -18.897 1.00 97.44 194 ILE A C 1
ATOM 1533 O O . ILE A 1 194 ? 8.333 -0.780 -17.857 1.00 97.44 194 ILE A O 1
ATOM 1537 N N . SER A 1 195 ? 9.689 0.332 -19.246 1.00 95.25 195 SER A N 1
ATOM 1538 C CA . SER A 1 195 ? 9.781 1.524 -18.396 1.00 95.25 195 SER A CA 1
ATOM 1539 C C . SER A 1 195 ? 10.020 2.801 -19.195 1.00 95.25 195 SER A C 1
ATOM 1541 O O . SER A 1 195 ? 10.248 2.739 -20.405 1.00 95.25 195 SER A O 1
ATOM 1543 N N . ASP A 1 196 ? 10.003 3.977 -18.559 1.00 90.44 196 ASP A N 1
ATOM 1544 C CA . ASP A 1 196 ? 10.597 5.157 -19.203 1.00 90.44 196 ASP A CA 1
ATOM 1545 C C . ASP A 1 196 ? 12.126 5.001 -19.355 1.00 90.44 196 ASP A C 1
ATOM 1547 O O . ASP A 1 196 ? 12.753 4.111 -18.773 1.00 90.44 196 ASP A O 1
ATOM 1551 N N . ALA A 1 197 ? 12.728 5.851 -20.184 1.00 87.75 197 ALA A N 1
ATOM 1552 C CA . ALA A 1 197 ? 14.141 5.845 -20.539 1.00 87.75 197 ALA A CA 1
ATOM 1553 C C . ALA A 1 197 ? 15.048 6.519 -19.491 1.00 87.75 197 ALA A C 1
ATOM 1555 O O . ALA A 1 197 ? 16.105 7.031 -19.853 1.00 87.75 197 ALA A O 1
ATOM 1556 N N . HIS A 1 198 ? 14.659 6.507 -18.213 1.00 87.50 198 HIS A N 1
ATOM 1557 C CA . HIS A 1 198 ? 15.473 7.048 -17.127 1.00 87.50 198 HIS A CA 1
ATOM 1558 C C . HIS A 1 198 ? 16.776 6.243 -16.972 1.00 87.50 198 HIS A C 1
ATOM 1560 O O . HIS A 1 198 ? 16.753 5.012 -16.884 1.00 87.50 198 HIS A O 1
ATOM 1566 N N . GLU A 1 199 ? 17.926 6.921 -16.935 1.00 87.62 199 GLU A N 1
ATOM 1567 C CA . GLU A 1 199 ? 19.246 6.271 -16.983 1.00 87.62 199 GLU A CA 1
ATOM 1568 C C . GLU A 1 199 ? 19.488 5.337 -15.795 1.00 87.62 199 GLU A C 1
ATOM 1570 O O . GLU A 1 199 ? 19.873 4.182 -15.989 1.00 87.62 199 GLU A O 1
ATOM 1575 N N . GLY A 1 200 ? 19.171 5.791 -14.577 1.00 86.62 200 GLY A N 1
ATOM 1576 C CA . GLY A 1 200 ? 19.323 4.981 -13.364 1.00 86.62 200 GLY A CA 1
ATOM 1577 C C . GLY A 1 200 ? 18.453 3.720 -13.369 1.00 86.62 200 GLY A C 1
ATOM 1578 O O . GLY A 1 200 ? 18.860 2.683 -12.849 1.00 86.62 200 GLY A O 1
ATOM 1579 N N . LEU A 1 201 ? 17.287 3.780 -14.017 1.00 89.00 201 LEU A N 1
ATOM 1580 C CA . LEU A 1 201 ? 16.387 2.638 -14.150 1.00 89.00 201 LEU A CA 1
ATOM 1581 C C . LEU A 1 201 ? 16.925 1.637 -15.172 1.00 89.00 201 LEU A C 1
ATOM 1583 O O . LEU A 1 201 ? 16.988 0.445 -14.886 1.00 89.00 201 LEU A O 1
ATOM 1587 N N . LYS A 1 202 ? 17.383 2.111 -16.336 1.00 91.88 202 LYS A N 1
ATOM 1588 C CA . LYS A 1 202 ? 18.015 1.252 -17.349 1.00 91.88 202 LYS A CA 1
ATOM 1589 C C . LYS A 1 202 ? 19.247 0.537 -16.794 1.00 91.88 202 LYS A C 1
ATOM 1591 O O . LYS A 1 202 ? 19.392 -0.664 -17.004 1.00 91.88 202 LYS A O 1
ATOM 1596 N N . ALA A 1 203 ? 20.102 1.256 -16.068 1.00 91.75 203 ALA A N 1
ATOM 1597 C CA . ALA A 1 203 ? 21.282 0.682 -15.427 1.00 91.75 203 ALA A CA 1
ATOM 1598 C C . ALA A 1 203 ? 20.899 -0.404 -14.407 1.00 91.75 203 ALA A C 1
ATOM 1600 O O . ALA A 1 203 ? 21.445 -1.508 -14.446 1.00 91.75 203 ALA A O 1
ATOM 1601 N N . ALA A 1 204 ? 19.905 -0.138 -13.554 1.00 93.62 204 ALA A N 1
ATOM 1602 C CA . ALA A 1 204 ? 19.417 -1.111 -12.581 1.00 93.62 204 ALA A CA 1
ATOM 1603 C C . ALA A 1 204 ? 18.798 -2.353 -13.241 1.00 93.62 204 ALA A C 1
ATOM 1605 O O . ALA A 1 204 ? 19.070 -3.472 -12.808 1.00 93.62 204 ALA A O 1
ATOM 1606 N N . VAL A 1 205 ? 18.008 -2.183 -14.307 1.00 94.31 205 VAL A N 1
ATOM 1607 C CA . VAL A 1 205 ? 17.420 -3.305 -15.057 1.00 94.31 205 VAL A CA 1
ATOM 1608 C C . VAL A 1 205 ? 18.515 -4.190 -15.640 1.00 94.31 205 VAL A C 1
ATOM 1610 O O . VAL A 1 205 ? 18.490 -5.388 -15.385 1.00 94.31 205 VAL A O 1
ATOM 1613 N N . SER A 1 206 ? 19.511 -3.618 -16.323 1.00 92.75 206 SER A N 1
ATOM 1614 C CA . SER A 1 206 ? 20.637 -4.379 -16.891 1.00 92.75 206 SER A CA 1
ATOM 1615 C C . SER A 1 206 ? 21.479 -5.105 -15.836 1.00 92.75 206 SER A C 1
ATOM 1617 O O . SER A 1 206 ? 22.105 -6.120 -16.128 1.00 92.75 206 SER A O 1
ATOM 1619 N N . LYS A 1 207 ? 21.520 -4.579 -14.607 1.00 94.50 207 LYS A N 1
ATOM 1620 C CA . LYS A 1 207 ? 22.272 -5.152 -13.483 1.00 94.50 207 LYS A CA 1
ATOM 1621 C C . LYS A 1 207 ? 21.533 -6.290 -12.785 1.00 94.50 207 LYS A C 1
ATOM 1623 O O . LYS A 1 207 ? 22.172 -7.171 -12.214 1.00 94.50 207 LYS A O 1
ATOM 1628 N N . VAL A 1 208 ? 20.203 -6.228 -12.752 1.00 95.06 208 VAL A N 1
ATOM 1629 C CA . VAL A 1 208 ? 19.362 -7.162 -11.990 1.00 95.06 208 VAL A CA 1
ATOM 1630 C C . VAL A 1 208 ? 18.766 -8.249 -12.881 1.00 95.06 208 VAL A C 1
ATOM 1632 O O . VAL A 1 208 ? 18.643 -9.390 -12.442 1.00 95.06 208 VAL A O 1
ATOM 1635 N N . PHE A 1 209 ? 18.437 -7.924 -14.130 1.00 93.19 209 PHE A N 1
ATOM 1636 C CA . PHE A 1 209 ? 17.821 -8.842 -15.077 1.00 93.19 209 PHE A CA 1
ATOM 1637 C C . PHE A 1 209 ? 18.667 -8.991 -16.345 1.00 93.19 209 PHE A C 1
ATOM 1639 O O . PHE A 1 209 ? 19.146 -8.015 -16.915 1.00 93.19 209 PHE A O 1
ATOM 1646 N N . HIS A 1 210 ? 18.763 -10.219 -16.852 1.00 88.62 210 HIS A N 1
ATOM 1647 C CA . HIS A 1 210 ? 19.358 -10.524 -18.158 1.00 88.62 210 HIS A CA 1
ATOM 1648 C C . HIS A 1 210 ? 18.268 -10.633 -19.232 1.00 88.62 210 HIS A C 1
ATOM 1650 O O . HIS A 1 210 ? 18.121 -11.653 -19.896 1.00 88.62 210 HIS A O 1
ATOM 1656 N N . THR A 1 211 ? 17.454 -9.586 -19.341 1.00 92.12 211 THR A N 1
ATOM 1657 C CA . THR A 1 211 ? 16.216 -9.567 -20.130 1.00 92.12 211 THR A CA 1
ATOM 1658 C C . THR A 1 211 ? 16.223 -8.443 -21.157 1.00 92.12 211 THR A C 1
ATOM 1660 O O . THR A 1 211 ? 16.957 -7.463 -21.021 1.00 92.12 211 THR A O 1
ATOM 1663 N N . THR A 1 212 ? 15.358 -8.534 -22.169 1.00 95.00 212 THR A N 1
ATOM 1664 C CA . THR A 1 212 ? 15.116 -7.412 -23.077 1.00 95.00 212 THR A CA 1
ATOM 1665 C C . THR A 1 212 ? 14.475 -6.249 -22.319 1.00 95.00 212 THR A C 1
ATOM 1667 O O . THR A 1 212 ? 13.546 -6.435 -21.529 1.00 95.00 212 THR A O 1
ATOM 1670 N N . TRP A 1 213 ? 14.960 -5.037 -22.582 1.00 96.25 213 TRP A N 1
ATOM 1671 C CA . TRP A 1 213 ? 14.348 -3.796 -22.120 1.00 96.25 213 TRP A CA 1
ATOM 1672 C C . TRP A 1 213 ? 13.694 -3.066 -23.291 1.00 96.25 213 TRP A C 1
ATOM 1674 O O . TRP A 1 213 ? 14.275 -2.960 -24.371 1.00 96.25 213 TRP A O 1
ATOM 1684 N N . GLN A 1 214 ? 12.504 -2.517 -23.060 1.00 95.81 214 GLN A N 1
ATOM 1685 C CA . GLN A 1 214 ? 11.793 -1.686 -24.021 1.00 95.81 214 GLN A CA 1
ATOM 1686 C C . GLN A 1 214 ? 11.341 -0.384 -23.365 1.00 95.81 214 GLN A C 1
ATOM 1688 O O . GLN A 1 214 ? 10.741 -0.373 -22.290 1.00 95.81 214 GLN A O 1
ATOM 1693 N N . ARG A 1 215 ? 11.532 0.734 -24.069 1.00 94.81 215 ARG A N 1
ATOM 1694 C CA . ARG A 1 215 ? 10.928 2.001 -23.660 1.00 94.81 215 ARG A CA 1
ATOM 1695 C C . ARG A 1 215 ? 9.399 1.914 -23.718 1.00 94.81 215 ARG A C 1
ATOM 1697 O O . ARG A 1 215 ? 8.813 1.455 -24.701 1.00 94.81 215 ARG A O 1
ATOM 1704 N N . CYS A 1 216 ? 8.735 2.412 -22.684 1.00 94.25 216 CYS A N 1
ATOM 1705 C CA . CYS A 1 216 ? 7.288 2.526 -22.633 1.00 94.25 216 CYS A CA 1
ATOM 1706 C C . CYS A 1 216 ? 6.788 3.469 -23.737 1.00 94.25 216 CYS A C 1
ATOM 1708 O O . CYS A 1 216 ? 7.153 4.647 -23.783 1.00 94.25 216 CYS A O 1
ATOM 1710 N N . ARG A 1 217 ? 5.915 2.958 -24.616 1.00 93.81 217 ARG A N 1
ATOM 1711 C CA . ARG A 1 217 ? 5.346 3.728 -25.736 1.00 93.81 217 ARG A CA 1
ATOM 1712 C C . ARG A 1 217 ? 4.498 4.906 -25.252 1.00 93.81 217 ARG A C 1
ATOM 1714 O O . ARG A 1 217 ? 4.530 5.959 -25.874 1.00 93.81 217 ARG A O 1
ATOM 1721 N N . VAL A 1 218 ? 3.808 4.759 -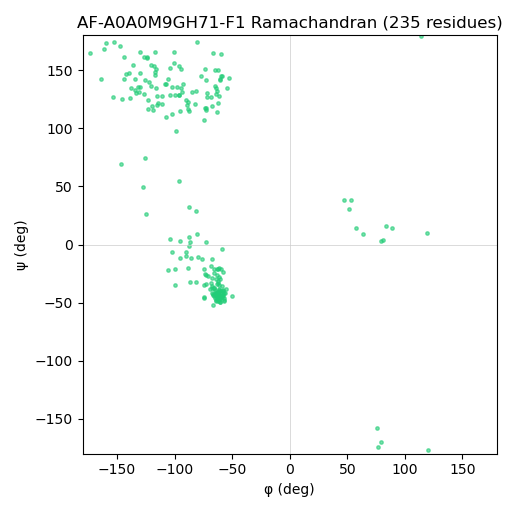24.116 1.00 91.31 218 VAL A N 1
ATOM 1722 C CA . VAL A 1 218 ? 3.010 5.837 -23.505 1.00 91.31 218 VAL A CA 1
ATOM 1723 C C . VAL A 1 218 ? 3.906 6.997 -23.071 1.00 91.31 218 VAL A C 1
ATOM 1725 O O . VAL A 1 218 ? 3.634 8.141 -23.430 1.00 91.31 218 VAL A O 1
ATOM 1728 N N . HIS A 1 219 ? 5.001 6.712 -22.359 1.00 88.88 219 HIS A N 1
ATOM 1729 C CA . HIS A 1 219 ? 5.978 7.736 -21.975 1.00 88.88 219 HIS A CA 1
ATOM 1730 C C . HIS A 1 219 ? 6.634 8.372 -23.194 1.00 88.88 219 HIS A C 1
ATOM 1732 O O . HIS A 1 219 ? 6.717 9.592 -23.280 1.00 88.88 219 HIS A O 1
ATOM 1738 N N . PHE A 1 220 ? 7.028 7.563 -24.178 1.00 89.38 220 PHE A N 1
ATOM 1739 C CA . PHE A 1 220 ? 7.586 8.073 -25.424 1.00 89.38 220 PHE A CA 1
ATOM 1740 C C . PHE A 1 220 ? 6.637 9.048 -26.137 1.00 89.38 220 PHE A C 1
ATOM 1742 O O . PHE A 1 220 ? 7.053 10.151 -26.478 1.00 89.38 220 PHE A O 1
ATOM 1749 N N . MET A 1 221 ? 5.363 8.681 -26.305 1.00 90.44 221 MET A N 1
ATOM 1750 C CA . MET A 1 221 ? 4.359 9.544 -26.931 1.00 90.44 221 MET A CA 1
ATOM 1751 C C . MET A 1 221 ? 4.140 10.838 -26.149 1.00 90.44 221 MET A C 1
ATOM 1753 O O . MET A 1 221 ? 4.112 11.906 -26.750 1.00 90.44 221 MET A O 1
ATOM 1757 N N . ARG A 1 222 ? 4.017 10.770 -24.817 1.00 87.94 222 ARG A N 1
ATOM 1758 C CA . ARG A 1 222 ? 3.885 11.973 -23.977 1.00 87.94 222 ARG A CA 1
ATOM 1759 C C . ARG A 1 222 ? 5.092 12.892 -24.128 1.00 87.94 222 ARG A C 1
ATOM 1761 O O . ARG A 1 222 ? 4.916 14.090 -24.324 1.00 87.94 222 ARG A O 1
ATOM 1768 N N . ASN A 1 223 ? 6.295 12.323 -24.098 1.00 86.88 223 ASN A N 1
ATOM 1769 C CA . ASN A 1 223 ? 7.534 13.073 -24.265 1.00 86.88 223 ASN A CA 1
ATOM 1770 C C . ASN A 1 223 ? 7.601 13.720 -25.651 1.00 86.88 223 ASN A C 1
ATOM 1772 O O . ASN A 1 223 ? 7.927 14.896 -25.743 1.00 86.88 223 ASN A O 1
ATOM 1776 N N . ALA A 1 224 ? 7.229 13.007 -26.716 1.00 88.31 224 ALA A N 1
ATOM 1777 C CA . ALA A 1 224 ? 7.170 13.571 -28.063 1.00 88.31 224 ALA A CA 1
ATOM 1778 C C . ALA A 1 224 ? 6.148 14.718 -28.160 1.00 88.31 224 ALA A C 1
ATOM 1780 O O . ALA A 1 224 ? 6.484 15.806 -28.622 1.00 88.31 224 ALA A O 1
ATOM 1781 N N . MET A 1 225 ? 4.928 14.515 -27.652 1.00 88.56 225 MET A N 1
ATOM 1782 C CA . MET A 1 225 ? 3.862 15.523 -27.678 1.00 88.56 225 MET A CA 1
ATOM 1783 C C . MET A 1 225 ? 4.191 16.768 -26.851 1.00 88.56 225 MET A C 1
ATOM 1785 O O . MET A 1 225 ? 3.763 17.858 -27.211 1.00 88.56 225 MET A O 1
ATOM 1789 N N . ALA A 1 226 ? 4.981 16.642 -25.781 1.00 86.62 226 ALA A N 1
ATOM 1790 C CA . ALA A 1 226 ? 5.428 17.786 -24.986 1.00 86.62 226 ALA A CA 1
ATOM 1791 C C . ALA A 1 226 ? 6.307 18.775 -25.779 1.00 86.62 226 ALA A C 1
ATOM 1793 O O . ALA A 1 226 ? 6.398 19.939 -25.399 1.00 86.62 226 ALA A O 1
ATOM 1794 N N . HIS A 1 227 ? 6.923 18.332 -26.881 1.00 84.12 227 HIS A N 1
ATOM 1795 C CA . HIS A 1 227 ? 7.732 19.179 -27.763 1.00 84.12 227 HIS A CA 1
ATOM 1796 C C . HIS A 1 227 ? 6.910 19.823 -28.894 1.00 84.12 227 HIS A C 1
ATOM 1798 O O . HIS A 1 227 ? 7.432 20.662 -29.626 1.00 84.12 227 HIS A O 1
ATOM 1804 N N . VAL A 1 228 ? 5.630 19.460 -29.046 1.00 83.62 228 VAL A N 1
ATOM 1805 C CA . VAL A 1 228 ? 4.726 20.038 -30.049 1.00 83.62 228 VAL A CA 1
ATOM 1806 C C . VAL A 1 228 ? 3.899 21.151 -29.398 1.00 83.62 228 VAL A C 1
ATOM 1808 O O . VAL A 1 228 ? 3.274 20.958 -28.356 1.00 83.62 228 VAL A O 1
ATOM 1811 N N . GLY A 1 229 ? 3.880 22.341 -30.007 1.00 75.56 229 GLY A N 1
ATOM 1812 C CA . GLY A 1 229 ? 3.079 23.468 -29.521 1.00 75.56 229 GLY A CA 1
ATOM 1813 C C . GLY A 1 229 ? 1.578 23.143 -29.502 1.00 75.56 229 GLY A C 1
ATOM 1814 O O . GLY A 1 229 ? 1.058 22.520 -30.423 1.00 75.56 229 GLY A O 1
ATOM 1815 N N . LYS A 1 230 ? 0.857 23.609 -28.472 1.00 68.38 230 LYS A N 1
ATOM 1816 C CA . LYS A 1 230 ? -0.568 23.294 -28.207 1.00 68.38 230 LYS A CA 1
ATOM 1817 C C . LYS A 1 230 ? -1.571 23.678 -29.321 1.00 68.38 230 LYS A C 1
ATOM 1819 O O . LYS A 1 230 ? -2.751 23.388 -29.176 1.00 68.38 230 LYS A O 1
ATOM 1824 N N . ILE A 1 231 ? -1.140 24.323 -30.408 1.00 56.62 231 ILE A N 1
ATOM 1825 C CA . ILE A 1 231 ? -2.013 24.954 -31.418 1.00 56.62 231 ILE A CA 1
ATOM 1826 C C . ILE A 1 231 ? -2.503 23.982 -32.515 1.00 56.62 231 ILE A C 1
ATOM 1828 O O . ILE A 1 231 ? -3.442 24.306 -33.231 1.00 56.62 231 ILE A O 1
ATOM 1832 N N . LEU A 1 232 ? -1.956 22.768 -32.638 1.00 49.66 232 LEU A N 1
ATOM 1833 C CA . LEU A 1 232 ? -2.270 21.876 -33.773 1.00 49.66 232 LEU A CA 1
ATOM 1834 C C . LEU A 1 232 ? -3.228 20.707 -33.477 1.00 49.66 232 LEU A C 1
ATOM 1836 O O . LEU A 1 232 ? -3.475 19.898 -34.365 1.00 49.66 232 LEU A O 1
ATOM 1840 N N . VAL A 1 233 ? -3.797 20.597 -32.271 1.00 49.25 233 VAL A N 1
ATOM 1841 C CA . VAL A 1 233 ? -4.608 19.414 -31.890 1.00 49.25 233 VAL A CA 1
ATOM 1842 C C . VAL A 1 233 ? -6.105 19.564 -32.216 1.00 49.25 233 VAL A C 1
ATOM 1844 O O . VAL A 1 233 ? -6.838 18.584 -32.178 1.00 49.25 233 VAL A O 1
ATOM 1847 N N . THR A 1 234 ? -6.587 20.748 -32.607 1.00 44.47 234 THR A N 1
ATOM 1848 C CA . THR A 1 234 ? -8.033 20.978 -32.817 1.00 44.47 234 THR A CA 1
ATOM 1849 C C . THR A 1 234 ? -8.554 20.639 -34.220 1.00 44.47 234 THR A C 1
ATOM 1851 O O . THR A 1 234 ? -9.750 20.778 -34.446 1.00 44.47 234 THR A O 1
ATOM 1854 N N . THR A 1 235 ? -7.713 20.201 -35.167 1.00 41.50 235 THR A N 1
ATOM 1855 C CA . THR A 1 235 ? -8.141 20.054 -36.581 1.00 41.50 235 THR A CA 1
ATOM 1856 C C . THR A 1 235 ? -7.917 18.669 -37.182 1.00 41.50 235 THR A C 1
ATOM 1858 O O . THR A 1 235 ? -7.766 18.560 -38.392 1.00 41.50 235 THR A O 1
ATOM 1861 N N . LEU A 1 236 ? -7.890 17.610 -36.372 1.00 41.22 236 LEU A N 1
ATOM 1862 C CA . LEU A 1 236 ? -7.966 16.228 -36.864 1.00 41.22 236 LEU A CA 1
ATOM 1863 C C . LEU A 1 236 ? -8.721 15.349 -35.849 1.00 41.22 236 LEU A C 1
ATOM 1865 O O . LEU A 1 236 ? -8.129 14.500 -35.186 1.00 41.22 236 LEU A O 1
ATOM 1869 N N . CYS A 1 237 ? -10.027 15.591 -35.730 1.00 38.38 237 CYS A N 1
ATOM 1870 C CA . CYS A 1 237 ? -11.032 14.585 -35.385 1.00 38.38 237 CYS A CA 1
ATOM 1871 C C . CYS A 1 237 ? -12.065 14.580 -36.511 1.00 38.38 237 CYS A C 1
ATOM 1873 O O . CYS A 1 237 ? -12.430 15.698 -36.945 1.00 38.38 237 CYS A O 1
#

InterPro domains:
  IPR001207 Transposase, mutator type [PF00872] (2-230)
  IPR001207 Transposase, mutator type [PTHR33217] (1-230)

pLDDT: mean 88.1, std 9.59, range [38.38, 98.0]

Secondary structure (DSSP, 8-state):
-HHHHHHHHHTS-TT---TT----EEEEEEEEEEETTEEEEEEEEEESSS----TTS-TT--B-HHHHHHHHHHHHTT--HHHHHHHHHHTTSS---HHHHHHHHHHHHHHHHHHHHS---SB--EEEEEEEEEEEEETTEEEEEEEEEEEEE-TTS-EEEEEEEEES---HHHHHHHHHHHHHHT-B---EEEE---HHHHHHHHHH--SEEEE-HHHHHHHHHHTS-GGGGGG--

Mean predicted aligned error: 9.95 Å

Nearest PDB structures (foldseek):
  6xg8-assembly1_A  TM=9.100E-01  e=1.703E-20  Acetivibrio thermocellus ATCC 27405
  6xg8-assembly1_B  TM=8.913E-01  e=2.163E-14  Acetivibrio thermocellus ATCC 27405
  6xgx-assembly1_B  TM=9.420E-01  e=1.235E-13  Acetivibrio thermocellus ATCC 27405
  6xgw-assembly1_B  TM=8.519E-01  e=4.628E-13  Acetivibrio thermocellus ATCC 27405
  8k87-assembly1_F  TM=4.625E-01  e=6.240E-04  Geobacter sulfurreducens

Foldseek 3Di:
DQQVVVCVVQVHHDVDDDPPGPWDWDFWDWAWAQELVGIDTDTHIAIPDDGDDDPLDDPPDRYHPVLLVVLLVCVVVVNDLVNSQVVCVVSVYPGDDSVRSVVSNVVCVVVQVCQQQAADDAAFQEKEKEWDWDWDQDPNDTATKIKIWIWTAGPVRDIDTNHIDIGRDLALVVLLVSLVSSVVSPHDNHAEYEYAPDPSNVNSCVVRDPHHYDYHPVNVVVVVVVPDDPPPPPPDD